Protein AF-A0A3E1EQH4-F1 (afdb_monomer_lite)

Structure (mmCIF, N/CA/C/O backbone):
data_AF-A0A3E1EQH4-F1
#
_entry.id   AF-A0A3E1EQH4-F1
#
loop_
_atom_site.group_PDB
_atom_site.id
_atom_site.type_symbol
_atom_site.label_atom_id
_atom_site.label_alt_id
_atom_site.label_comp_id
_atom_site.label_asym_id
_atom_site.label_entity_id
_atom_site.label_seq_id
_atom_site.pdbx_PDB_ins_code
_atom_site.Cartn_x
_atom_site.Cartn_y
_atom_site.Cartn_z
_atom_site.occupancy
_atom_site.B_iso_or_equiv
_atom_site.auth_seq_id
_atom_site.auth_comp_id
_atom_site.auth_asym_id
_atom_site.auth_atom_id
_atom_site.pdbx_PDB_model_num
ATOM 1 N N . MET A 1 1 ? -23.075 4.665 43.081 1.00 45.69 1 MET A N 1
ATOM 2 C CA . MET A 1 1 ? -22.840 4.375 41.644 1.00 45.69 1 MET A CA 1
ATOM 3 C C . MET A 1 1 ? -21.553 5.000 41.088 1.00 45.69 1 MET A C 1
ATOM 5 O O . MET A 1 1 ? -20.894 4.361 40.284 1.00 45.69 1 MET A O 1
ATOM 9 N N . THR A 1 2 ? -21.108 6.169 41.554 1.00 42.31 2 THR A N 1
ATOM 10 C CA . THR A 1 2 ? -19.919 6.905 41.057 1.00 42.31 2 THR A CA 1
ATOM 11 C C . THR A 1 2 ? -18.570 6.178 41.202 1.00 42.31 2 THR A C 1
ATOM 13 O O . THR A 1 2 ? -17.727 6.268 40.315 1.00 42.31 2 THR A O 1
ATOM 16 N N . LYS A 1 3 ? -18.356 5.390 42.269 1.00 36.69 3 LYS A N 1
ATOM 17 C CA . LYS A 1 3 ? -17.102 4.626 42.458 1.00 36.69 3 LYS A CA 1
ATOM 18 C C . LYS A 1 3 ? -16.904 3.517 41.415 1.00 36.69 3 LYS A C 1
ATOM 20 O O . LYS A 1 3 ? -15.772 3.276 41.012 1.00 36.69 3 LYS A O 1
ATOM 25 N N . THR A 1 4 ? -17.978 2.880 40.945 1.00 38.72 4 THR A N 1
ATOM 26 C CA . THR A 1 4 ? -17.911 1.800 39.945 1.00 38.72 4 THR A CA 1
ATOM 27 C C . THR A 1 4 ? -17.541 2.339 38.561 1.00 38.72 4 THR A C 1
ATOM 29 O O . THR A 1 4 ? -16.700 1.750 37.888 1.00 38.72 4 THR A O 1
ATOM 32 N N . PHE A 1 5 ? -18.071 3.507 38.175 1.00 42.50 5 PHE A N 1
ATOM 33 C CA . PHE A 1 5 ? -17.712 4.187 36.923 1.00 42.50 5 PHE A CA 1
ATOM 34 C C . PHE A 1 5 ? -16.256 4.674 36.908 1.00 42.50 5 PHE A C 1
ATOM 36 O O . PHE A 1 5 ? -15.566 4.493 35.910 1.00 42.50 5 PHE A O 1
ATOM 43 N N . ILE A 1 6 ? -15.752 5.218 38.022 1.00 52.34 6 ILE A N 1
ATOM 44 C CA . ILE A 1 6 ? -14.353 5.677 38.126 1.00 52.34 6 ILE A CA 1
ATOM 45 C C . ILE A 1 6 ? -13.372 4.492 38.106 1.00 52.34 6 ILE A C 1
ATOM 47 O O . ILE A 1 6 ? -12.304 4.580 37.503 1.00 52.34 6 ILE A O 1
ATOM 51 N N . LYS A 1 7 ? -13.728 3.362 38.735 1.00 52.84 7 LYS A N 1
ATOM 52 C CA . LYS A 1 7 ? -12.902 2.143 38.718 1.00 52.84 7 LYS A CA 1
ATOM 53 C C . LYS A 1 7 ? -12.878 1.498 37.327 1.00 52.84 7 LYS A C 1
ATOM 55 O O . LYS A 1 7 ? -11.808 1.098 36.879 1.00 52.84 7 LYS A O 1
ATOM 60 N N . LYS A 1 8 ? -14.027 1.475 36.636 1.00 58.97 8 LYS A N 1
ATOM 61 C CA . LYS A 1 8 ? -14.143 1.036 35.238 1.00 58.97 8 LYS A CA 1
ATOM 62 C C . LYS A 1 8 ? -13.306 1.923 34.307 1.00 58.97 8 LYS A C 1
ATOM 64 O O . LYS A 1 8 ? -12.453 1.405 33.604 1.00 58.97 8 LYS A O 1
ATOM 69 N N . GLY A 1 9 ? -13.420 3.248 34.425 1.00 65.06 9 GLY A N 1
ATOM 70 C CA . GLY A 1 9 ? -12.618 4.192 33.636 1.00 65.06 9 GLY A CA 1
ATOM 71 C C . GLY A 1 9 ? -11.101 4.062 33.835 1.00 65.06 9 GLY A C 1
ATOM 72 O O . GLY A 1 9 ? -10.350 4.225 32.879 1.00 65.06 9 GLY A O 1
ATOM 73 N N . LYS A 1 10 ? -10.628 3.721 35.046 1.00 69.06 10 LYS A N 1
ATOM 74 C CA . LYS A 1 10 ? -9.198 3.452 35.298 1.00 69.06 10 LYS A CA 1
ATOM 75 C C . LYS A 1 10 ? -8.715 2.138 34.675 1.00 69.06 10 LYS A C 1
ATOM 77 O O . LYS A 1 10 ? -7.639 2.125 34.087 1.00 69.06 10 LYS A O 1
ATOM 82 N N . GLY A 1 11 ? -9.494 1.061 34.798 1.00 73.19 11 GLY A N 1
ATOM 83 C CA . GLY A 1 11 ? -9.159 -0.235 34.194 1.00 73.19 11 GLY A CA 1
ATOM 84 C C . GLY A 1 11 ? -9.183 -0.189 32.665 1.00 73.19 11 GLY A C 1
ATOM 85 O O . GLY A 1 11 ? -8.262 -0.687 32.021 1.00 73.19 11 GLY A O 1
ATOM 86 N N . ASP A 1 12 ? -10.183 0.488 32.094 1.00 78.06 12 ASP A N 1
ATOM 87 C CA . ASP A 1 12 ? -10.300 0.702 30.649 1.00 78.06 12 ASP A CA 1
ATOM 88 C C . ASP A 1 12 ? -9.098 1.503 30.127 1.00 78.06 12 ASP A C 1
ATOM 90 O O . ASP A 1 12 ? -8.466 1.106 29.150 1.00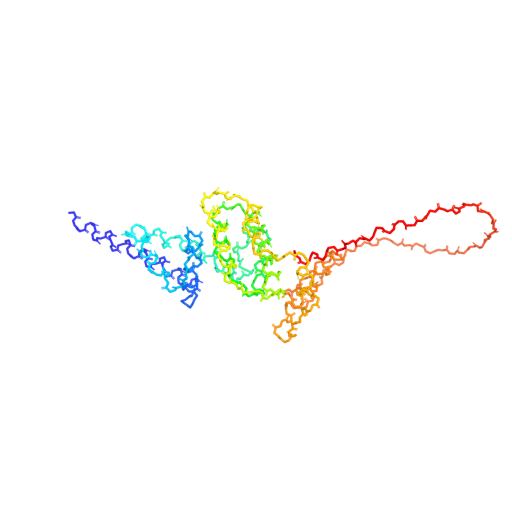 78.06 12 ASP A O 1
ATOM 94 N N . LEU A 1 13 ? -8.699 2.571 30.831 1.00 80.12 13 LEU A N 1
ATOM 95 C CA . LEU A 1 13 ? -7.523 3.368 30.479 1.00 80.12 13 LEU A CA 1
ATOM 96 C C . LEU A 1 13 ? -6.219 2.559 30.528 1.00 80.12 13 LEU A C 1
ATOM 98 O O . LEU A 1 13 ? -5.399 2.663 29.617 1.00 80.12 13 LEU A O 1
ATOM 102 N N . GLU A 1 14 ? -6.011 1.736 31.556 1.00 85.62 14 GLU A N 1
ATOM 103 C CA . GLU A 1 14 ? -4.825 0.876 31.631 1.00 85.62 14 GLU A CA 1
ATOM 104 C C . GLU A 1 14 ? -4.780 -0.115 30.457 1.00 85.62 14 GLU A C 1
ATOM 106 O O . GLU A 1 14 ? -3.721 -0.367 29.875 1.00 85.62 14 GLU A O 1
ATOM 111 N N . HIS A 1 15 ? -5.941 -0.634 30.054 1.00 84.06 15 HIS A N 1
ATOM 112 C CA . HIS A 1 15 ? -6.051 -1.536 28.918 1.00 84.06 15 HIS A CA 1
ATOM 113 C C . HIS A 1 15 ? -5.782 -0.832 27.574 1.00 84.06 15 HIS A C 1
ATOM 115 O O . HIS A 1 15 ? -5.113 -1.424 26.717 1.00 84.06 15 HIS A O 1
ATOM 121 N N . VAL A 1 16 ? -6.240 0.419 27.395 1.00 85.69 16 VAL A N 1
ATOM 122 C CA . VAL A 1 16 ? -5.862 1.278 26.25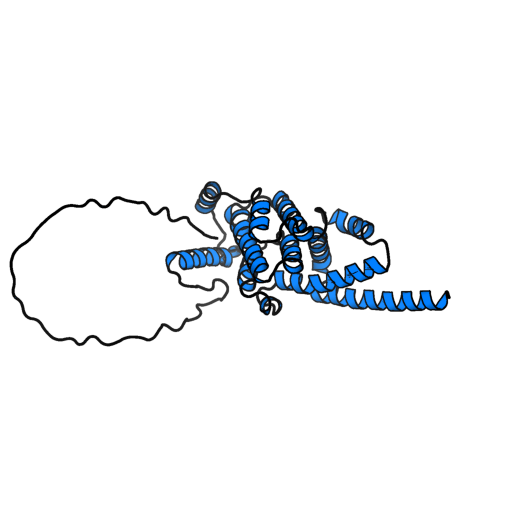2 1.00 85.69 16 VAL A CA 1
ATOM 123 C C . VAL A 1 16 ? -4.345 1.428 26.204 1.00 85.69 16 VAL A C 1
ATOM 125 O O . VAL A 1 16 ? -3.729 1.154 25.175 1.00 85.69 16 VAL A O 1
ATOM 128 N N . LEU A 1 17 ? -3.735 1.842 27.318 1.00 87.12 17 LEU A N 1
ATOM 129 C CA . LEU A 1 17 ? -2.307 2.153 27.386 1.00 87.12 17 LEU A CA 1
ATOM 130 C C . LEU A 1 17 ? -1.441 0.929 27.079 1.00 87.12 17 LEU A C 1
ATOM 132 O O . LEU A 1 17 ? -0.489 1.043 26.311 1.00 87.12 17 LEU A O 1
ATOM 136 N N . LYS A 1 18 ? -1.800 -0.252 27.597 1.00 90.44 18 LYS A N 1
ATOM 137 C CA . LYS A 1 18 ? -1.093 -1.507 27.290 1.00 90.44 18 LYS A CA 1
ATOM 138 C C . LYS A 1 18 ? -1.154 -1.862 25.803 1.00 90.44 18 LYS A C 1
ATOM 140 O O . LYS A 1 18 ? -0.145 -2.266 25.230 1.00 90.44 18 LYS A O 1
ATOM 145 N N . ARG A 1 19 ? -2.317 -1.713 25.155 1.00 90.06 19 ARG A N 1
ATOM 146 C CA . ARG A 1 19 ? -2.450 -1.954 23.705 1.00 90.06 19 ARG A CA 1
ATOM 147 C C . ARG A 1 19 ? -1.670 -0.923 22.894 1.00 90.06 19 ARG A C 1
ATOM 149 O O . ARG A 1 19 ? -0.935 -1.288 21.982 1.00 90.06 19 ARG A O 1
ATOM 156 N N . TRP A 1 20 ? -1.769 0.347 23.274 1.00 91.81 20 TRP A N 1
ATOM 157 C CA . TRP A 1 20 ? -1.012 1.428 22.652 1.00 91.81 20 TRP A CA 1
ATOM 158 C C . TRP A 1 20 ? 0.498 1.181 22.725 1.00 91.81 20 TRP A C 1
ATOM 160 O O . TRP A 1 20 ? 1.183 1.295 21.714 1.00 91.81 20 TRP A O 1
ATOM 170 N N . GLN A 1 21 ? 1.011 0.747 23.880 1.00 91.62 21 GLN A N 1
ATOM 171 C CA . GLN A 1 21 ? 2.416 0.368 24.039 1.00 91.62 21 GLN A CA 1
ATOM 172 C C . GLN A 1 21 ? 2.832 -0.740 23.064 1.00 91.62 21 GLN A C 1
ATOM 174 O O . GLN A 1 21 ? 3.904 -0.642 22.464 1.00 91.62 21 GLN A O 1
ATOM 179 N N . ARG A 1 22 ? 1.983 -1.752 22.840 1.00 92.19 22 ARG A N 1
ATOM 180 C CA . ARG A 1 22 ? 2.247 -2.804 21.843 1.00 92.19 22 ARG A CA 1
ATOM 181 C C . ARG A 1 22 ? 2.276 -2.256 20.419 1.00 92.19 22 ARG A C 1
ATOM 183 O O . ARG A 1 22 ? 3.217 -2.565 19.693 1.00 92.19 22 ARG A O 1
ATOM 190 N N . VAL A 1 23 ? 1.330 -1.388 20.049 1.00 92.56 23 VAL A N 1
ATOM 191 C CA . VAL A 1 23 ? 1.337 -0.690 18.747 1.00 92.56 23 VAL A CA 1
ATOM 192 C C . VAL A 1 23 ? 2.649 0.074 18.564 1.00 92.56 23 VAL A C 1
ATOM 194 O O . VAL A 1 23 ? 3.351 -0.109 17.569 1.00 92.56 23 VAL A O 1
ATOM 197 N N . THR A 1 24 ? 3.028 0.900 19.544 1.00 92.69 24 THR A N 1
ATOM 198 C CA . THR A 1 24 ? 4.257 1.699 19.462 1.00 92.69 24 THR A CA 1
ATOM 199 C C . THR A 1 24 ? 5.523 0.850 19.472 1.00 92.69 24 THR A C 1
ATOM 201 O O . THR A 1 24 ? 6.499 1.231 18.829 1.00 92.69 24 THR A O 1
ATOM 204 N N . GLY A 1 25 ? 5.509 -0.296 20.159 1.00 91.88 25 GLY A N 1
ATOM 205 C CA . GLY A 1 25 ? 6.618 -1.247 20.191 1.00 91.88 25 GLY A CA 1
ATOM 206 C C . GLY A 1 25 ? 6.838 -1.934 18.843 1.00 91.88 25 GLY A C 1
ATOM 207 O O . GLY A 1 25 ? 7.977 -2.049 18.405 1.00 91.88 25 GLY A O 1
ATOM 208 N N . GLN A 1 26 ? 5.761 -2.319 18.150 1.00 89.94 26 GLN A N 1
ATOM 209 C CA . GLN A 1 26 ? 5.839 -2.956 16.829 1.00 89.94 26 GLN A CA 1
ATOM 210 C C . GLN A 1 26 ? 6.233 -1.973 15.718 1.00 89.94 26 GLN A C 1
ATOM 212 O O . GLN A 1 26 ? 7.077 -2.275 14.875 1.00 89.94 26 GLN A O 1
ATOM 217 N N . ILE A 1 27 ? 5.624 -0.784 15.701 1.00 93.62 27 ILE A N 1
ATOM 218 C CA . ILE A 1 27 ? 5.837 0.203 14.631 1.00 93.62 27 ILE A CA 1
ATOM 219 C C . ILE A 1 27 ? 7.135 0.993 14.843 1.00 93.62 27 ILE A C 1
ATOM 221 O O . ILE A 1 27 ? 7.866 1.290 13.888 1.00 93.62 27 ILE A O 1
ATOM 225 N N . GLY A 1 28 ? 7.446 1.309 16.099 1.00 91.12 28 GLY A N 1
ATOM 226 C CA . GLY A 1 28 ? 8.488 2.249 16.488 1.00 91.12 28 GLY A CA 1
ATOM 227 C C . GLY A 1 28 ? 8.012 3.702 16.406 1.00 91.12 28 GLY A C 1
ATOM 228 O O . GLY A 1 28 ? 7.352 4.121 15.454 1.00 91.12 28 GLY A O 1
ATOM 229 N N . VAL A 1 29 ? 8.404 4.511 17.394 1.00 87.38 29 VAL A N 1
ATOM 230 C CA . VAL A 1 29 ? 7.929 5.898 17.578 1.00 87.38 29 VAL A CA 1
ATOM 231 C C . VAL A 1 29 ? 8.129 6.770 16.329 1.00 87.38 29 VAL A C 1
ATOM 233 O O . VAL A 1 29 ? 7.265 7.574 15.993 1.00 87.38 29 VAL A O 1
ATOM 236 N N . ARG A 1 30 ? 9.232 6.575 15.592 1.00 89.62 30 ARG A N 1
ATOM 237 C CA . ARG A 1 30 ? 9.554 7.363 14.387 1.00 89.62 30 ARG A CA 1
ATOM 238 C C . ARG A 1 30 ? 8.595 7.128 13.216 1.00 89.62 30 ARG A C 1
ATOM 240 O O . ARG A 1 30 ? 8.377 8.043 12.434 1.00 89.62 30 ARG A O 1
ATOM 247 N N . ARG A 1 31 ? 8.037 5.920 13.087 1.00 91.25 31 ARG A N 1
ATOM 248 C CA . ARG A 1 31 ? 7.137 5.537 11.980 1.00 91.25 31 ARG A CA 1
ATOM 249 C C . ARG A 1 31 ? 5.660 5.705 12.333 1.00 91.25 31 ARG A C 1
ATOM 251 O O . ARG A 1 31 ? 4.799 5.549 11.473 1.00 91.25 31 ARG A O 1
ATOM 258 N N . LEU A 1 32 ? 5.365 6.039 13.589 1.00 92.56 32 LEU A N 1
ATOM 259 C CA . LEU A 1 32 ? 4.006 6.110 14.109 1.00 92.56 32 LEU A CA 1
ATOM 260 C C . LEU A 1 32 ? 3.114 7.126 13.370 1.00 92.56 32 LEU A C 1
ATOM 262 O O . LEU A 1 32 ? 2.002 6.741 13.014 1.00 92.56 32 LEU A O 1
ATOM 266 N N . PRO A 1 33 ? 3.548 8.371 13.072 1.00 93.88 33 PRO A N 1
ATOM 267 C CA . PRO A 1 33 ? 2.693 9.320 12.353 1.00 93.88 33 PRO A CA 1
ATOM 268 C C . PRO A 1 33 ? 2.312 8.837 10.948 1.00 93.88 33 PRO A C 1
ATOM 270 O O . PRO A 1 33 ? 1.162 8.978 10.536 1.00 93.88 33 PRO A O 1
ATOM 273 N N . GLU A 1 34 ? 3.260 8.226 10.234 1.00 95.25 34 GLU A N 1
ATOM 274 C CA . GLU A 1 34 ? 3.034 7.687 8.892 1.00 95.25 34 GLU A CA 1
ATOM 275 C C . GLU A 1 34 ? 2.091 6.475 8.931 1.00 95.25 34 GLU A C 1
ATOM 277 O O . GLU A 1 34 ? 1.123 6.423 8.172 1.00 95.25 34 GLU A O 1
ATOM 282 N N . PHE A 1 35 ? 2.308 5.546 9.868 1.00 97.12 35 PHE A N 1
ATOM 283 C CA . PHE A 1 35 ? 1.411 4.411 10.091 1.00 97.12 35 PHE A CA 1
ATOM 284 C C . PHE A 1 35 ? -0.023 4.867 10.376 1.00 97.12 35 PHE A C 1
ATOM 286 O O . PHE A 1 35 ? -0.953 4.405 9.716 1.00 97.12 35 PHE A O 1
ATOM 293 N N . LEU A 1 36 ? -0.205 5.807 11.311 1.00 96.94 36 LEU A N 1
ATOM 294 C CA . LEU A 1 36 ? -1.525 6.346 11.639 1.00 96.94 36 LEU A CA 1
ATOM 295 C C . LEU A 1 36 ? -2.184 6.988 10.416 1.00 96.94 36 LEU A C 1
ATOM 297 O O . LEU A 1 36 ? -3.377 6.792 10.203 1.00 96.94 36 LEU A O 1
ATOM 301 N N . ARG A 1 37 ? -1.417 7.713 9.589 1.00 97.50 37 ARG A N 1
ATOM 302 C CA . ARG A 1 37 ? -1.932 8.313 8.352 1.00 97.50 37 ARG A CA 1
ATOM 303 C C . ARG A 1 37 ? -2.405 7.250 7.371 1.00 97.50 37 ARG A C 1
ATOM 305 O O . ARG A 1 37 ? -3.506 7.373 6.847 1.00 97.50 37 ARG A O 1
ATOM 312 N N . HIS A 1 38 ? -1.601 6.219 7.118 1.00 97.88 38 HIS A N 1
ATOM 313 C CA . HIS A 1 38 ? -1.976 5.168 6.174 1.00 97.88 38 HIS A CA 1
ATOM 314 C C . HIS A 1 38 ? -3.145 4.327 6.671 1.00 97.88 38 HIS A C 1
ATOM 316 O O . HIS A 1 38 ? -4.032 4.012 5.884 1.00 97.88 38 HIS A O 1
ATOM 322 N N . TYR A 1 39 ? -3.177 4.013 7.966 1.00 97.94 39 TYR A N 1
ATOM 323 C CA . TYR A 1 39 ? -4.320 3.358 8.583 1.00 97.94 39 TYR A CA 1
ATOM 324 C C . TYR A 1 39 ? -5.586 4.205 8.425 1.00 97.94 39 TYR A C 1
ATOM 326 O O . TYR A 1 39 ? -6.590 3.715 7.915 1.00 97.94 39 TYR A O 1
ATOM 334 N N . PHE A 1 40 ? -5.528 5.494 8.768 1.00 97.94 40 PHE A N 1
ATOM 335 C CA . PHE A 1 40 ? -6.677 6.390 8.650 1.00 97.94 40 PHE A CA 1
ATOM 336 C C . PHE A 1 40 ? -7.144 6.534 7.193 1.00 97.94 40 PHE A C 1
ATOM 338 O O . PHE A 1 40 ? -8.324 6.368 6.903 1.00 97.94 40 PHE A O 1
ATOM 345 N N . ASN A 1 41 ? -6.216 6.718 6.251 1.00 98.06 41 ASN A N 1
ATOM 346 C CA . ASN A 1 41 ? -6.507 6.763 4.812 1.00 98.06 41 ASN A CA 1
ATOM 347 C C . ASN A 1 41 ? -6.912 5.403 4.220 1.00 98.06 41 ASN A C 1
ATOM 349 O O . ASN A 1 41 ? -7.246 5.331 3.044 1.00 98.06 41 ASN A O 1
ATOM 353 N N . SER A 1 42 ? -6.871 4.309 4.979 1.00 98.00 42 SER A N 1
ATOM 354 C CA . SER A 1 42 ? -7.457 3.040 4.535 1.00 98.00 42 SER A CA 1
ATOM 355 C C . SER A 1 42 ? -8.945 2.927 4.880 1.00 98.00 42 SER A C 1
ATOM 357 O O . SER A 1 42 ? -9.587 1.970 4.462 1.00 98.00 42 SER A O 1
ATOM 359 N N . LEU A 1 43 ? -9.470 3.861 5.680 1.00 97.00 43 LEU A N 1
ATOM 360 C CA . LEU A 1 43 ? -10.831 3.852 6.224 1.00 97.00 43 LEU A CA 1
ATOM 361 C C . LEU A 1 43 ? -11.616 5.127 5.892 1.00 97.00 43 LEU A C 1
ATOM 363 O O . LEU A 1 43 ? -12.841 5.096 5.861 1.00 97.00 43 LEU A O 1
ATOM 367 N N . HIS A 1 44 ? -10.922 6.242 5.656 1.00 97.38 44 HIS A N 1
ATOM 368 C CA . HIS A 1 44 ? -11.517 7.566 5.497 1.00 97.38 44 HIS A CA 1
ATOM 369 C C . HIS A 1 44 ? -10.988 8.296 4.249 1.00 97.38 44 HIS A C 1
ATOM 371 O O . HIS A 1 44 ? -9.918 7.944 3.736 1.00 97.38 44 HIS A O 1
ATOM 377 N N . PRO A 1 45 ? -11.701 9.339 3.772 1.00 96.44 45 PRO A N 1
ATOM 378 C CA . PRO A 1 45 ? -11.212 10.221 2.717 1.00 96.44 45 PRO A CA 1
ATOM 379 C C . PRO A 1 45 ? -9.817 10.765 3.005 1.00 96.44 45 PRO A C 1
ATOM 381 O O . PRO A 1 45 ? -9.493 11.101 4.149 1.00 96.44 45 PRO A O 1
ATOM 384 N N . PHE A 1 46 ? -9.023 10.872 1.941 1.00 95.81 46 PHE A N 1
ATOM 385 C CA . PHE A 1 46 ? -7.621 11.256 1.980 1.00 95.81 46 PHE A CA 1
ATOM 386 C C . PHE A 1 46 ? -7.340 12.445 2.910 1.00 95.81 46 PHE A C 1
ATOM 388 O O . PHE A 1 46 ? -7.823 13.564 2.711 1.00 95.81 46 PHE A O 1
ATOM 395 N N . VAL A 1 47 ? -6.482 12.210 3.904 1.00 95.06 47 VAL A N 1
ATOM 396 C CA . VAL A 1 47 ? -5.937 13.240 4.783 1.00 95.06 47 VAL A CA 1
ATOM 397 C C . VAL A 1 47 ? -4.416 13.318 4.657 1.00 95.06 47 VAL A C 1
ATOM 399 O O . VAL A 1 47 ? -3.703 12.310 4.597 1.00 95.06 47 VAL A O 1
ATOM 402 N N . ARG A 1 48 ? -3.906 14.553 4.658 1.00 92.88 48 ARG A N 1
ATOM 403 C CA . ARG A 1 48 ? -2.476 14.834 4.817 1.00 92.88 48 ARG A CA 1
ATOM 404 C C . ARG A 1 48 ? -2.072 14.815 6.292 1.00 92.88 48 ARG A C 1
ATOM 406 O O . ARG A 1 48 ? -2.907 14.980 7.184 1.00 92.88 48 ARG A O 1
ATOM 413 N N . GLN A 1 49 ? -0.781 14.632 6.553 1.00 91.06 49 GLN A N 1
ATOM 414 C CA . GLN A 1 49 ? -0.258 14.461 7.910 1.00 91.06 49 GLN A CA 1
ATOM 415 C C . GLN A 1 49 ? -0.588 15.645 8.833 1.00 91.06 49 GLN A C 1
ATOM 417 O O . GLN A 1 49 ? -0.906 15.439 10.002 1.00 91.06 49 GLN A O 1
ATOM 422 N N . GLU A 1 50 ? -0.601 16.872 8.309 1.00 94.06 50 GLU A N 1
ATOM 423 C CA . GLU A 1 50 ? -0.849 18.096 9.080 1.00 94.06 50 GLU A CA 1
ATOM 424 C C . GLU A 1 50 ? -2.274 18.146 9.649 1.00 94.06 50 GLU A C 1
ATOM 426 O O . GLU A 1 50 ? -2.518 18.767 10.683 1.00 94.06 50 GLU A O 1
ATOM 431 N N . ARG A 1 51 ? -3.232 17.482 8.987 1.00 95.06 51 ARG A N 1
ATOM 432 C CA . ARG A 1 51 ? -4.644 17.433 9.403 1.00 95.06 51 ARG A CA 1
ATOM 433 C C . ARG A 1 51 ? -5.022 16.126 10.102 1.00 95.06 51 ARG A C 1
ATOM 435 O O . ARG A 1 51 ? -6.120 16.043 10.649 1.00 95.06 51 ARG A O 1
ATOM 442 N N . LEU A 1 52 ? -4.127 15.137 10.130 1.00 95.25 52 LEU A N 1
ATOM 443 C CA . LEU A 1 52 ? -4.404 13.780 10.607 1.00 95.25 52 LEU A CA 1
ATOM 444 C C . LEU A 1 52 ? -4.970 13.755 12.030 1.00 95.25 52 LEU A C 1
ATOM 446 O O . LEU A 1 52 ? -6.062 13.245 12.250 1.00 95.25 52 LEU A O 1
ATOM 450 N N . PHE A 1 53 ? -4.256 14.335 12.998 1.00 93.00 53 PHE A N 1
ATOM 451 C CA . PHE A 1 53 ? -4.679 14.279 14.401 1.00 93.00 53 PHE A CA 1
ATOM 452 C C . PHE A 1 53 ? -5.989 15.018 14.653 1.00 93.00 53 PHE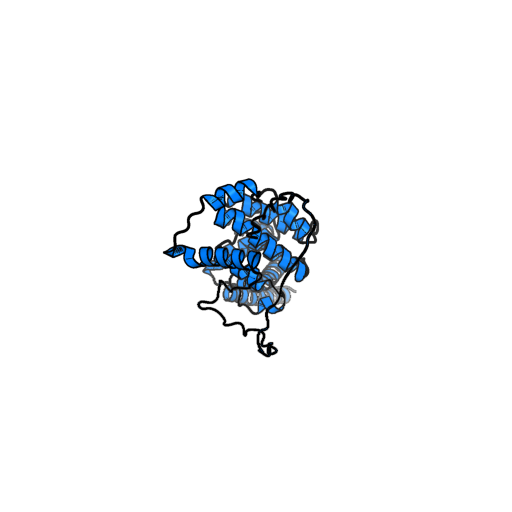 A C 1
ATOM 454 O O . PHE A 1 53 ? -6.760 14.602 15.513 1.00 93.00 53 PHE A O 1
ATOM 461 N N . ARG A 1 54 ? -6.258 16.093 13.903 1.00 94.81 54 ARG A N 1
ATOM 462 C CA . ARG A 1 54 ? -7.549 16.779 13.967 1.00 94.81 54 ARG A CA 1
ATOM 463 C C . ARG A 1 54 ? -8.667 15.845 13.501 1.00 94.81 54 ARG A C 1
ATOM 465 O O . ARG A 1 54 ? -9.628 15.673 14.236 1.00 94.81 54 ARG A O 1
ATOM 472 N N . ARG A 1 55 ? -8.506 15.202 12.340 1.00 95.31 55 ARG A N 1
ATOM 473 C CA . ARG A 1 55 ? -9.502 14.267 11.791 1.00 95.31 55 ARG A CA 1
ATOM 474 C C . ARG A 1 55 ? -9.719 13.056 12.699 1.00 95.31 55 ARG A C 1
ATOM 476 O O . ARG A 1 55 ? -10.857 12.723 12.980 1.00 95.31 55 ARG A O 1
ATOM 483 N N . ILE A 1 56 ? -8.656 12.464 13.249 1.00 93.56 56 ILE A N 1
ATOM 484 C CA . ILE A 1 56 ? -8.786 11.354 14.211 1.00 93.56 56 ILE A CA 1
ATOM 485 C C . ILE A 1 56 ? -9.615 11.772 15.434 1.00 93.56 56 ILE A C 1
ATOM 487 O O . ILE A 1 56 ? -10.465 11.010 15.879 1.00 93.56 56 ILE A O 1
ATOM 491 N N . ARG A 1 57 ? -9.401 12.976 15.984 1.00 92.38 57 ARG A N 1
ATOM 492 C CA . ARG A 1 57 ? -10.196 13.464 17.127 1.00 92.38 57 ARG A CA 1
ATOM 493 C C . ARG A 1 57 ? -11.666 13.697 16.779 1.00 92.38 57 ARG A C 1
ATOM 495 O O . ARG A 1 57 ? -12.505 13.547 17.655 1.00 92.38 57 ARG A O 1
ATOM 502 N N . GLU A 1 58 ? -11.961 14.087 15.541 1.00 93.75 58 GLU A N 1
ATOM 503 C CA . GLU A 1 58 ? -13.340 14.249 15.062 1.00 93.75 58 GLU A CA 1
ATOM 504 C C . GLU A 1 58 ? -14.069 12.889 15.003 1.00 93.75 58 GLU A C 1
ATOM 506 O O . GLU A 1 58 ? -15.246 12.825 15.346 1.00 93.75 58 GLU A O 1
ATOM 511 N N . GLU A 1 59 ? -13.363 11.801 14.669 1.00 90.75 59 GLU A N 1
ATOM 512 C CA . GLU A 1 59 ? -13.918 10.433 14.634 1.00 90.75 59 GLU A CA 1
ATOM 513 C C . GLU A 1 59 ? -13.969 9.754 16.023 1.00 90.75 59 GLU A C 1
ATOM 515 O O . GLU A 1 59 ? -14.841 8.930 16.298 1.00 90.75 59 GLU A O 1
ATOM 520 N N . VAL A 1 60 ? -13.041 10.088 16.928 1.00 91.75 60 VAL A N 1
ATOM 521 C CA . VAL A 1 60 ? -12.918 9.467 18.260 1.00 91.75 60 VAL A CA 1
ATOM 522 C C . VAL A 1 60 ? -13.514 10.376 19.335 1.00 91.75 60 VAL A C 1
ATOM 524 O O . VAL A 1 60 ? -12.809 11.133 20.002 1.00 91.75 60 VAL A O 1
ATOM 527 N N . SER A 1 61 ? -14.829 10.280 19.524 1.00 89.50 61 SER A N 1
ATOM 528 C CA . SER A 1 61 ? -15.602 11.148 20.428 1.00 89.50 61 SER A CA 1
ATOM 529 C C . SER A 1 61 ? -15.965 10.514 21.778 1.00 89.50 61 SER A C 1
ATOM 531 O O . SER A 1 61 ? -16.490 11.190 22.662 1.00 89.50 61 SER A O 1
ATOM 533 N N . SER A 1 62 ? -15.678 9.223 21.976 1.00 89.25 62 SER A N 1
ATOM 534 C CA . SER A 1 62 ? -16.020 8.487 23.200 1.00 89.25 62 SER A CA 1
ATOM 535 C C . SER A 1 62 ? -14.904 7.538 23.670 1.00 89.25 62 SER A C 1
ATOM 537 O O . SER A 1 62 ? -14.095 7.076 22.855 1.00 89.25 62 SER A O 1
ATOM 539 N N . PRO A 1 63 ? -14.876 7.159 24.965 1.00 86.81 63 PRO A N 1
ATOM 540 C CA . PRO A 1 63 ? -13.948 6.142 25.467 1.00 86.81 63 PRO A CA 1
ATOM 541 C C . PRO A 1 63 ? -14.040 4.809 24.712 1.00 86.81 63 PRO A C 1
ATOM 543 O O . PRO A 1 63 ? -13.020 4.173 24.460 1.00 86.81 63 PRO A O 1
ATOM 546 N N . GLN A 1 64 ? -15.250 4.417 24.297 1.00 88.12 64 GLN A N 1
ATOM 547 C CA . GLN A 1 64 ? -15.468 3.195 23.525 1.00 88.12 64 GLN A CA 1
ATOM 548 C C . GLN A 1 64 ? -14.826 3.295 22.134 1.00 88.12 64 GLN A C 1
ATOM 550 O O . GLN A 1 64 ? -14.034 2.430 21.775 1.00 88.12 64 GLN A O 1
ATOM 555 N N . SER A 1 65 ? -15.046 4.397 21.406 1.00 90.19 65 SER A N 1
ATOM 556 C CA . SER A 1 65 ? -14.389 4.616 20.105 1.00 90.19 65 SER A CA 1
ATOM 557 C C . SER A 1 65 ? -12.859 4.660 20.207 1.00 90.19 65 SER A C 1
ATOM 559 O O . SER A 1 65 ? -12.170 4.207 19.299 1.00 90.19 65 SER A O 1
ATOM 561 N N . ALA A 1 66 ? -12.307 5.145 21.326 1.00 89.69 66 ALA A N 1
ATOM 562 C CA . ALA A 1 66 ? -10.862 5.132 21.556 1.00 89.69 66 ALA A CA 1
ATOM 563 C C . ALA A 1 66 ? -10.330 3.705 21.774 1.00 89.69 66 ALA A C 1
ATOM 565 O O . ALA A 1 66 ? -9.285 3.343 21.232 1.00 89.69 66 ALA A O 1
ATOM 566 N N . MET A 1 67 ? -11.062 2.885 22.536 1.00 89.81 67 MET A N 1
ATOM 567 C CA . MET A 1 67 ? -10.753 1.465 22.723 1.00 89.81 67 MET A CA 1
ATOM 568 C C . MET A 1 67 ? -10.805 0.688 21.406 1.00 89.81 67 MET A C 1
ATOM 570 O O . MET A 1 67 ? -9.890 -0.089 21.121 1.00 89.81 67 MET A O 1
ATOM 574 N N . ASP A 1 68 ? -11.850 0.907 20.606 1.00 91.88 68 ASP A N 1
ATOM 575 C CA . ASP A 1 68 ? -12.015 0.265 19.303 1.00 91.88 68 ASP A CA 1
ATOM 576 C C . ASP A 1 68 ? -10.889 0.668 18.346 1.00 91.88 68 ASP A C 1
ATOM 578 O O . ASP A 1 68 ? -10.218 -0.210 17.800 1.00 91.88 68 ASP A O 1
ATOM 582 N N . LEU A 1 69 ? -10.574 1.967 18.256 1.00 93.38 69 LEU A N 1
ATOM 583 C CA . LEU A 1 69 ? -9.460 2.454 17.443 1.00 93.38 69 LEU A CA 1
ATOM 584 C C . LEU A 1 69 ? -8.138 1.783 17.825 1.00 93.38 69 LEU A C 1
ATOM 586 O O . LEU A 1 69 ? -7.416 1.305 16.956 1.00 93.38 69 LEU A O 1
ATOM 590 N N . VAL A 1 70 ? -7.793 1.735 19.114 1.00 93.00 70 VAL A N 1
ATOM 591 C CA . VAL A 1 70 ? -6.506 1.167 19.545 1.00 93.00 70 VAL A CA 1
ATOM 592 C C . VAL A 1 70 ? -6.439 -0.342 19.296 1.00 93.00 70 VAL A C 1
ATOM 594 O O . VAL A 1 70 ? -5.381 -0.846 18.917 1.00 93.00 70 VAL A O 1
ATOM 597 N N . ARG A 1 71 ? -7.553 -1.069 19.450 1.00 92.38 71 ARG A N 1
ATOM 598 C CA . ARG A 1 71 ? -7.633 -2.489 19.075 1.00 92.38 71 ARG A CA 1
ATOM 599 C C . ARG A 1 71 ? -7.400 -2.680 17.576 1.00 92.38 71 ARG A C 1
ATOM 601 O O . ARG A 1 71 ? -6.683 -3.599 17.186 1.00 92.38 71 ARG A O 1
ATOM 608 N N . ASP A 1 72 ? -7.998 -1.837 16.748 1.00 94.31 72 ASP A N 1
ATOM 609 C CA . ASP A 1 72 ? -7.909 -1.981 15.298 1.00 94.31 72 ASP A CA 1
ATOM 610 C C . ASP A 1 72 ? -6.528 -1.542 14.772 1.00 94.31 72 ASP A C 1
ATOM 612 O O . ASP A 1 72 ? -5.961 -2.207 13.903 1.00 94.31 72 ASP A O 1
ATOM 616 N N . LEU A 1 73 ? -5.909 -0.530 15.393 1.00 95.81 73 LEU A N 1
ATOM 617 C CA . LEU A 1 73 ? -4.504 -0.169 15.175 1.00 95.81 73 LEU A CA 1
ATOM 618 C C . LEU A 1 73 ? -3.546 -1.306 15.543 1.00 95.81 73 LEU A C 1
ATOM 620 O O . LEU A 1 73 ? -2.587 -1.543 14.819 1.00 95.81 73 LEU A O 1
ATOM 624 N N . GLU A 1 74 ? -3.787 -2.021 16.642 1.00 93.56 74 GLU A N 1
ATOM 625 C CA . GLU A 1 74 ? -2.966 -3.173 17.039 1.00 93.56 74 GLU A CA 1
ATOM 626 C C . GLU A 1 74 ? -3.000 -4.289 15.991 1.00 93.56 74 GLU A C 1
ATOM 628 O O . GLU A 1 74 ? -1.952 -4.834 15.649 1.00 93.56 74 GLU A O 1
ATOM 633 N N . ARG A 1 75 ? -4.174 -4.578 15.416 1.00 91.81 75 ARG A N 1
ATOM 634 C CA . ARG A 1 75 ? -4.302 -5.541 14.308 1.00 91.81 75 ARG A CA 1
ATOM 635 C C . ARG A 1 75 ? -3.590 -5.048 13.049 1.00 91.81 75 ARG A C 1
ATOM 637 O O . ARG A 1 75 ? -2.847 -5.799 12.423 1.00 91.81 75 ARG A O 1
ATOM 644 N N . ALA A 1 76 ? -3.790 -3.781 12.691 1.00 95.75 76 ALA A N 1
ATOM 645 C CA . ALA A 1 76 ? -3.171 -3.189 11.511 1.00 95.75 76 ALA A CA 1
ATOM 646 C C . ALA A 1 76 ? -1.644 -3.074 11.634 1.00 95.75 76 ALA A C 1
ATOM 648 O O . ALA A 1 76 ? -0.953 -3.123 10.619 1.00 95.75 76 ALA A O 1
ATOM 649 N N . ALA A 1 77 ? -1.107 -2.941 12.850 1.00 95.38 77 ALA A N 1
ATOM 650 C CA . ALA A 1 77 ? 0.324 -2.780 13.079 1.00 95.38 77 ALA A CA 1
ATOM 651 C C . ALA A 1 77 ? 1.137 -4.007 12.646 1.00 95.38 77 ALA A C 1
ATOM 653 O O . ALA A 1 77 ? 2.196 -3.839 12.039 1.00 95.38 77 ALA A O 1
ATOM 654 N N . ALA A 1 78 ? 0.621 -5.218 12.887 1.00 92.00 78 ALA A N 1
ATOM 655 C CA . ALA A 1 78 ? 1.274 -6.460 12.472 1.00 92.00 78 ALA A CA 1
ATOM 656 C C . ALA A 1 78 ? 1.443 -6.516 10.944 1.00 92.00 78 ALA A C 1
ATOM 658 O O . ALA A 1 78 ? 2.556 -6.672 10.446 1.00 92.00 78 ALA A O 1
ATOM 659 N N . CYS A 1 79 ? 0.353 -6.273 10.213 1.00 94.06 79 CYS A N 1
ATOM 660 C CA . CYS A 1 79 ? 0.349 -6.197 8.753 1.00 94.06 79 CYS A CA 1
ATOM 661 C C . CYS A 1 79 ? 1.229 -5.048 8.225 1.00 94.06 79 CYS A C 1
ATOM 663 O O . CYS A 1 79 ? 2.032 -5.228 7.312 1.00 94.06 79 CYS A O 1
ATOM 665 N N . TYR A 1 80 ? 1.122 -3.851 8.810 1.00 96.75 80 TYR A N 1
ATOM 666 C CA . TYR A 1 80 ? 1.889 -2.688 8.364 1.00 96.75 80 TYR A CA 1
ATOM 667 C C . TYR A 1 80 ? 3.401 -2.869 8.554 1.00 96.75 80 TYR A C 1
ATOM 669 O O . TYR A 1 80 ? 4.187 -2.396 7.729 1.00 96.75 80 TYR A O 1
ATOM 677 N N . ARG A 1 81 ? 3.811 -3.548 9.634 1.00 95.38 81 ARG A N 1
ATOM 678 C CA . ARG A 1 81 ? 5.202 -3.955 9.862 1.00 95.38 81 ARG A CA 1
ATOM 679 C C . ARG A 1 81 ? 5.663 -4.900 8.756 1.00 95.38 81 ARG A C 1
ATOM 681 O O . ARG A 1 81 ? 6.683 -4.606 8.137 1.00 95.38 81 ARG A O 1
ATOM 688 N N . ALA A 1 82 ? 4.880 -5.939 8.467 1.00 95.88 82 ALA A N 1
ATOM 689 C CA . ALA A 1 82 ? 5.185 -6.900 7.414 1.00 95.88 82 ALA A CA 1
ATOM 690 C C . ALA A 1 82 ? 5.315 -6.219 6.041 1.00 95.88 82 ALA A C 1
ATOM 692 O O . ALA A 1 82 ? 6.224 -6.525 5.283 1.00 95.88 82 ALA A O 1
ATOM 693 N N . LEU A 1 83 ? 4.502 -5.202 5.724 1.00 97.06 83 LEU A N 1
ATOM 694 C CA . LEU A 1 83 ? 4.640 -4.412 4.482 1.00 97.06 83 LEU A CA 1
ATOM 695 C C . LEU A 1 83 ? 5.995 -3.684 4.331 1.00 97.06 83 LEU A C 1
ATOM 697 O O . LEU A 1 83 ? 6.275 -3.113 3.276 1.00 97.06 83 LEU A O 1
ATOM 701 N N . GLY A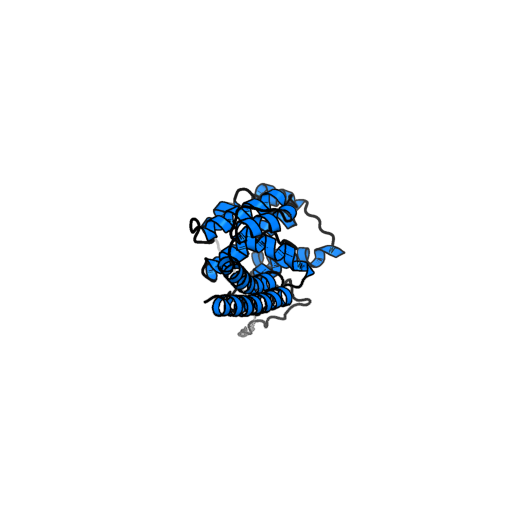 1 84 ? 6.819 -3.635 5.381 1.00 95.00 84 GLY A N 1
ATOM 702 C CA . GLY A 1 84 ? 8.207 -3.171 5.333 1.00 95.00 84 GLY A CA 1
ATOM 703 C C . GLY A 1 84 ? 9.255 -4.287 5.384 1.00 95.00 84 GLY A C 1
ATOM 704 O O . GLY A 1 84 ? 10.441 -3.970 5.323 1.00 95.00 84 GLY A O 1
ATOM 705 N N . ASP A 1 85 ? 8.840 -5.546 5.512 1.00 95.31 85 ASP A N 1
ATOM 706 C CA . ASP A 1 85 ? 9.690 -6.719 5.702 1.00 95.31 85 ASP A CA 1
ATOM 707 C C . ASP A 1 85 ? 9.104 -7.943 4.973 1.00 95.31 85 ASP A C 1
ATOM 709 O O . ASP A 1 85 ? 8.157 -8.586 5.421 1.00 95.31 85 ASP A O 1
ATOM 713 N N . ALA A 1 86 ? 9.671 -8.268 3.813 1.00 95.75 86 ALA A N 1
ATOM 714 C CA . ALA A 1 86 ? 9.223 -9.394 2.996 1.00 95.75 86 ALA A CA 1
ATOM 715 C C . ALA A 1 86 ? 9.531 -10.770 3.613 1.00 95.75 86 ALA A C 1
ATOM 717 O O . ALA A 1 86 ? 9.029 -11.771 3.108 1.00 95.75 86 ALA A O 1
ATOM 718 N N . ASP A 1 87 ? 10.358 -10.823 4.659 1.00 95.50 87 ASP A N 1
ATOM 719 C CA . ASP A 1 87 ? 10.741 -12.059 5.347 1.00 95.50 87 ASP A CA 1
ATOM 720 C C . ASP A 1 87 ? 9.936 -12.270 6.647 1.00 95.50 87 ASP A C 1
ATOM 722 O O . ASP A 1 87 ? 10.192 -13.206 7.400 1.00 95.50 87 ASP A O 1
ATOM 726 N N . ASP A 1 88 ? 8.936 -11.417 6.902 1.00 96.12 88 ASP A N 1
ATOM 727 C CA . ASP A 1 88 ? 8.030 -11.510 8.047 1.00 96.12 88 ASP A CA 1
ATOM 728 C C . ASP A 1 88 ? 7.150 -12.773 7.990 1.00 96.12 88 ASP A C 1
ATOM 730 O O . ASP A 1 88 ? 6.547 -13.085 6.960 1.00 96.12 88 ASP A O 1
ATOM 734 N N . GLU A 1 89 ? 7.000 -13.466 9.121 1.00 96.12 89 GLU A N 1
ATOM 735 C CA . GLU A 1 89 ? 6.141 -14.655 9.248 1.00 96.12 89 GLU A CA 1
ATOM 736 C C . GLU A 1 89 ? 4.668 -14.369 8.927 1.00 96.12 89 GLU A C 1
ATOM 738 O O . GLU A 1 89 ? 3.930 -15.285 8.571 1.00 96.12 89 GLU A O 1
ATOM 743 N N . PHE A 1 90 ? 4.244 -13.099 8.973 1.00 95.50 90 PHE A N 1
ATOM 744 C CA . PHE A 1 90 ? 2.921 -12.664 8.516 1.00 95.50 90 PHE A CA 1
ATOM 745 C C . PHE A 1 90 ? 2.575 -13.180 7.107 1.00 95.50 90 PHE A C 1
ATOM 747 O O . PHE A 1 90 ? 1.408 -13.410 6.796 1.00 95.50 90 PHE A O 1
ATOM 754 N N . TRP A 1 91 ? 3.575 -13.390 6.246 1.00 96.94 91 TRP A N 1
ATOM 755 C CA . TRP A 1 91 ? 3.366 -13.855 4.876 1.00 96.94 91 TRP A CA 1
ATOM 756 C C . TRP A 1 91 ? 3.024 -15.340 4.744 1.00 96.94 91 TRP A C 1
ATOM 758 O O . TRP A 1 91 ? 2.615 -15.756 3.660 1.00 96.94 91 TRP A O 1
ATOM 768 N N . LEU A 1 92 ? 3.119 -16.129 5.819 1.00 95.88 92 LEU A N 1
ATOM 769 C CA . LEU A 1 92 ? 2.697 -17.534 5.817 1.00 95.88 92 LEU A CA 1
ATOM 770 C C . LEU A 1 92 ? 1.194 -17.686 5.526 1.00 95.88 92 LEU A C 1
ATOM 772 O O . LEU A 1 92 ? 0.798 -18.636 4.854 1.00 95.88 92 LEU A O 1
ATOM 776 N N . ASP A 1 93 ? 0.381 -16.709 5.938 1.00 95.81 93 ASP A N 1
ATOM 777 C CA . ASP A 1 93 ? -1.066 -16.676 5.679 1.00 95.81 93 ASP A CA 1
ATOM 778 C C . ASP A 1 93 ? -1.416 -16.137 4.272 1.00 95.81 93 ASP A C 1
ATOM 780 O O . ASP A 1 93 ? -2.568 -16.205 3.827 1.00 95.81 93 ASP A O 1
ATOM 784 N N . PHE A 1 94 ? -0.421 -15.610 3.545 1.00 97.00 94 PHE A N 1
ATOM 785 C CA . PHE A 1 94 ? -0.574 -15.001 2.220 1.00 97.00 94 PHE A CA 1
ATOM 786 C C . PHE A 1 94 ? 0.471 -15.518 1.219 1.00 97.00 94 PHE A C 1
ATOM 788 O O . PHE A 1 94 ? 1.371 -14.767 0.818 1.00 97.00 94 PHE A O 1
ATOM 795 N N . PRO A 1 95 ? 0.366 -16.788 0.777 1.00 95.69 95 PRO A N 1
ATOM 796 C CA . PRO A 1 95 ? 1.316 -17.381 -0.159 1.00 95.69 95 PRO A CA 1
ATOM 797 C C . PRO A 1 95 ? 1.492 -16.533 -1.428 1.00 95.69 95 PRO A C 1
ATOM 799 O O . PRO A 1 95 ? 0.543 -16.265 -2.157 1.00 95.69 95 PRO A O 1
ATOM 802 N N . GLY A 1 96 ? 2.727 -16.098 -1.693 1.00 95.00 96 GLY A N 1
ATOM 803 C CA . GLY A 1 96 ? 3.076 -15.244 -2.836 1.00 95.00 96 GLY A CA 1
ATOM 804 C C . GLY A 1 96 ? 3.094 -13.735 -2.551 1.00 95.00 96 GLY A C 1
ATOM 805 O O . GLY A 1 96 ? 3.669 -12.985 -3.341 1.00 95.00 96 GLY A O 1
ATOM 806 N N . ALA A 1 97 ? 2.560 -13.267 -1.416 1.00 97.19 97 ALA A N 1
ATOM 807 C CA . ALA A 1 97 ? 2.607 -11.848 -1.040 1.00 97.19 97 ALA A CA 1
ATOM 808 C C . ALA A 1 97 ? 4.033 -11.357 -0.744 1.00 97.19 97 ALA A C 1
ATOM 810 O O . ALA A 1 97 ? 4.383 -10.236 -1.118 1.00 97.19 97 ALA A O 1
ATOM 811 N N . ALA A 1 98 ? 4.863 -12.203 -0.124 1.00 96.81 98 ALA A N 1
ATOM 812 C CA . ALA A 1 98 ? 6.241 -11.875 0.245 1.00 96.81 98 ALA A CA 1
ATOM 813 C C . ALA A 1 98 ? 7.065 -11.361 -0.950 1.00 96.81 98 ALA A C 1
ATOM 815 O O . ALA A 1 98 ? 7.770 -10.362 -0.830 1.00 96.81 98 ALA A O 1
ATOM 816 N N . GLU A 1 99 ? 6.950 -11.992 -2.124 1.00 95.06 99 GLU A N 1
ATOM 817 C CA . GLU A 1 99 ? 7.655 -11.559 -3.340 1.00 95.06 99 GLU A CA 1
ATOM 818 C C . GLU A 1 99 ? 7.204 -10.159 -3.785 1.00 95.06 99 GLU A C 1
ATOM 820 O O . GLU A 1 99 ? 8.040 -9.302 -4.083 1.00 95.06 99 GLU A O 1
ATOM 825 N N . GLN A 1 100 ? 5.893 -9.898 -3.749 1.00 97.38 100 GLN A N 1
ATOM 826 C CA . GLN A 1 100 ? 5.332 -8.605 -4.148 1.00 97.38 100 GLN A CA 1
ATOM 827 C C . GLN A 1 100 ? 5.786 -7.493 -3.197 1.00 97.38 100 GLN A C 1
ATOM 829 O O . GLN A 1 100 ? 6.220 -6.423 -3.623 1.00 97.38 100 GLN A O 1
ATOM 834 N N . VAL A 1 101 ? 5.767 -7.766 -1.892 1.00 97.69 101 VAL A N 1
ATOM 835 C CA . VAL A 1 101 ? 6.239 -6.835 -0.859 1.00 97.69 101 VAL A CA 1
ATOM 836 C C . VAL A 1 101 ? 7.729 -6.568 -1.011 1.00 97.69 101 VAL A C 1
ATOM 838 O O . VAL A 1 101 ? 8.158 -5.420 -0.909 1.00 97.69 101 VAL A O 1
ATOM 841 N N . ARG A 1 102 ? 8.525 -7.590 -1.340 1.00 96.69 102 ARG A N 1
ATOM 842 C CA . ARG A 1 102 ? 9.961 -7.437 -1.595 1.00 96.69 102 ARG A CA 1
ATOM 843 C C . ARG A 1 102 ? 10.228 -6.461 -2.740 1.00 96.69 102 ARG A C 1
ATOM 845 O O . ARG A 1 102 ? 11.105 -5.606 -2.608 1.00 96.69 102 ARG A O 1
ATOM 852 N N . ALA A 1 103 ? 9.464 -6.557 -3.830 1.00 96.62 103 ALA A N 1
ATOM 853 C CA . ALA A 1 103 ? 9.555 -5.631 -4.957 1.00 96.62 103 ALA A CA 1
ATOM 854 C C . ALA A 1 103 ? 9.117 -4.206 -4.566 1.00 96.62 103 ALA A C 1
ATOM 856 O O . ALA A 1 103 ? 9.847 -3.249 -4.815 1.00 96.62 103 ALA A O 1
ATOM 857 N N . LEU A 1 104 ? 7.994 -4.051 -3.860 1.00 97.31 104 LEU A N 1
ATOM 858 C CA . LEU A 1 104 ? 7.515 -2.741 -3.394 1.00 97.31 104 LEU A CA 1
ATOM 859 C C . LEU A 1 104 ? 8.508 -2.055 -2.440 1.00 97.31 104 LEU A C 1
ATOM 861 O O . LEU A 1 104 ? 8.760 -0.853 -2.559 1.00 97.31 104 LEU A O 1
ATOM 865 N N . VAL A 1 105 ? 9.127 -2.818 -1.534 1.00 96.12 105 VAL A N 1
ATOM 866 C CA . VAL A 1 105 ? 10.201 -2.334 -0.652 1.00 96.12 105 VAL A CA 1
ATOM 867 C C . VAL A 1 105 ? 11.433 -1.929 -1.463 1.00 96.12 105 VAL A C 1
ATOM 869 O O . VAL A 1 105 ? 12.014 -0.878 -1.193 1.00 96.12 105 VAL A O 1
ATOM 872 N N . LEU A 1 106 ? 11.817 -2.708 -2.481 1.00 95.50 106 LEU A N 1
ATOM 873 C CA . LEU A 1 106 ? 12.911 -2.352 -3.390 1.00 95.50 106 LEU A CA 1
ATOM 874 C C . LEU A 1 106 ? 12.650 -1.026 -4.117 1.00 95.50 106 LEU A C 1
ATOM 876 O O . LEU A 1 106 ? 13.575 -0.227 -4.271 1.00 95.50 106 LEU A O 1
ATOM 880 N N . PHE A 1 107 ? 11.417 -0.795 -4.566 1.00 95.00 107 PHE A N 1
ATOM 881 C CA . PHE A 1 107 ? 11.037 0.437 -5.262 1.00 95.00 107 PHE A CA 1
ATOM 882 C C . PHE A 1 107 ? 10.994 1.651 -4.327 1.00 95.00 107 PHE A C 1
ATOM 884 O O . PHE A 1 107 ? 11.008 2.785 -4.800 1.00 95.00 107 PHE A O 1
ATOM 891 N N . GLY A 1 108 ? 10.964 1.432 -3.008 1.00 93.56 108 GLY A N 1
ATOM 892 C CA . GLY A 1 108 ? 10.917 2.502 -2.014 1.00 93.56 108 GLY A CA 1
ATOM 893 C C . GLY A 1 108 ? 9.588 3.259 -2.005 1.00 93.56 108 GLY A C 1
ATOM 894 O O . GLY A 1 108 ? 9.553 4.424 -1.614 1.00 93.56 108 GLY A O 1
ATOM 895 N N . VAL A 1 109 ? 8.504 2.618 -2.448 1.00 92.06 109 VAL A N 1
ATOM 896 C CA . VAL A 1 109 ? 7.158 3.204 -2.481 1.00 92.06 109 VAL A CA 1
ATOM 897 C C . VAL A 1 109 ? 6.398 2.868 -1.199 1.00 92.06 109 VAL A C 1
ATOM 899 O O . VAL A 1 109 ? 6.495 1.761 -0.674 1.00 92.06 109 VAL A O 1
ATOM 902 N N . SER A 1 110 ? 5.623 3.817 -0.677 1.00 94.06 110 SER A N 1
ATOM 903 C CA . SER A 1 110 ? 4.773 3.622 0.514 1.00 94.06 110 SER A CA 1
ATOM 904 C C . SER A 1 110 ? 3.312 4.009 0.279 1.00 94.06 110 SER A C 1
ATOM 906 O O . SER A 1 110 ? 2.441 3.672 1.080 1.00 94.06 110 SER A O 1
ATOM 908 N N . GLN A 1 111 ? 3.020 4.657 -0.850 1.00 94.25 111 GLN A N 1
ATOM 909 C CA . GLN A 1 111 ? 1.708 5.203 -1.198 1.00 94.25 111 GLN A CA 1
ATOM 910 C C . GLN A 1 111 ? 0.623 4.123 -1.307 1.00 94.25 111 GLN A C 1
ATOM 912 O O . GLN A 1 111 ? -0.541 4.410 -1.054 1.00 94.25 111 GLN A O 1
ATOM 917 N N . TYR A 1 112 ? 1.002 2.881 -1.618 1.00 97.12 112 TYR A N 1
ATOM 918 C CA . TYR A 1 112 ? 0.088 1.743 -1.747 1.00 97.12 112 TYR A CA 1
ATOM 919 C C . TYR A 1 112 ? -0.419 1.201 -0.396 1.00 97.12 112 TYR A C 1
ATOM 921 O O . TYR A 1 112 ? -1.402 0.460 -0.348 1.00 97.12 112 TYR A O 1
ATOM 929 N N . LYS A 1 113 ? 0.240 1.537 0.724 1.00 97.81 113 LYS A N 1
ATOM 930 C CA . LYS A 1 113 ? -0.042 0.927 2.034 1.00 97.81 113 LYS A CA 1
ATOM 931 C C . LYS A 1 113 ? -1.482 1.116 2.544 1.00 97.81 113 LYS A C 1
ATOM 933 O O . LYS A 1 113 ? -1.988 0.165 3.136 1.00 97.81 113 LYS A O 1
ATOM 938 N N . PRO A 1 114 ? -2.182 2.251 2.327 1.00 98.19 114 PRO A N 1
ATOM 939 C CA . PRO A 1 114 ? -3.598 2.369 2.677 1.00 98.19 114 PRO A CA 1
ATOM 940 C C . PRO A 1 114 ? -4.474 1.343 1.948 1.00 98.19 114 PRO A C 1
ATOM 942 O O . PRO A 1 114 ? -5.305 0.695 2.581 1.00 98.19 114 PRO A O 1
ATOM 945 N N . LEU A 1 115 ? -4.246 1.147 0.643 1.00 98.69 115 LEU A N 1
ATOM 946 C CA . LEU A 1 115 ? -4.952 0.144 -0.156 1.00 98.69 115 LEU A CA 1
ATOM 947 C C . LEU A 1 115 ? -4.650 -1.268 0.345 1.00 98.69 115 LEU A C 1
ATOM 949 O O . LEU A 1 115 ? -5.574 -2.051 0.546 1.00 98.69 115 LEU A O 1
ATOM 953 N N . ALA A 1 116 ? -3.378 -1.575 0.605 1.00 98.44 116 ALA A N 1
ATOM 954 C CA . ALA A 1 116 ? -2.989 -2.872 1.142 1.00 98.44 116 ALA A CA 1
ATOM 955 C C . ALA A 1 116 ? -3.710 -3.156 2.471 1.00 98.44 116 ALA A C 1
ATOM 957 O O . ALA A 1 116 ? -4.376 -4.179 2.593 1.00 98.44 116 ALA A O 1
ATOM 958 N N . LEU A 1 117 ? -3.676 -2.220 3.430 1.00 98.38 117 LEU A N 1
ATOM 959 C CA . LEU A 1 117 ? -4.380 -2.356 4.711 1.00 98.38 117 LEU A CA 1
ATOM 960 C C . LEU A 1 117 ? -5.887 -2.602 4.540 1.00 98.38 117 LEU A C 1
ATOM 962 O O . LEU A 1 117 ? -6.451 -3.398 5.289 1.00 98.38 117 LEU A O 1
ATOM 966 N N . ALA A 1 118 ? -6.540 -1.941 3.580 1.00 98.44 118 ALA A N 1
ATOM 967 C CA . ALA A 1 118 ? -7.948 -2.189 3.273 1.00 98.44 118 ALA A CA 1
ATOM 968 C C . ALA A 1 118 ? -8.176 -3.583 2.674 1.00 98.44 118 ALA A C 1
ATOM 970 O O . ALA A 1 118 ? -9.080 -4.293 3.116 1.00 98.44 118 ALA A O 1
ATOM 971 N N . ALA A 1 119 ? -7.324 -4.012 1.740 1.00 98.38 119 ALA A N 1
ATOM 972 C CA . ALA A 1 119 ? -7.379 -5.341 1.139 1.00 98.38 119 ALA A CA 1
ATOM 973 C C . ALA A 1 119 ? -7.241 -6.451 2.190 1.00 98.38 119 ALA A C 1
ATOM 975 O O . ALA A 1 119 ? -8.087 -7.336 2.235 1.00 98.38 119 ALA A O 1
ATOM 976 N N . PHE A 1 120 ? -6.267 -6.366 3.102 1.00 97.00 120 PHE A N 1
ATOM 977 C CA . PHE A 1 120 ? -6.093 -7.364 4.169 1.00 97.00 120 PHE A CA 1
ATOM 978 C C . PHE A 1 120 ? -7.301 -7.484 5.106 1.00 97.00 120 PHE A C 1
ATOM 980 O O . PHE A 1 120 ? -7.526 -8.545 5.681 1.00 97.00 120 PHE A O 1
ATOM 987 N N . ARG A 1 121 ? -8.075 -6.407 5.290 1.00 95.62 121 ARG A N 1
ATOM 988 C CA . ARG A 1 121 ? -9.280 -6.438 6.132 1.00 95.62 121 ARG A CA 1
ATOM 989 C C . ARG A 1 121 ? -10.503 -7.021 5.431 1.00 95.62 121 ARG A C 1
ATOM 991 O O . ARG A 1 121 ? -11.425 -7.440 6.123 1.00 95.62 121 ARG A O 1
ATOM 998 N N . THR A 1 122 ? -10.558 -6.963 4.101 1.00 97.38 122 THR A N 1
ATOM 999 C CA . THR A 1 122 ? -11.814 -7.126 3.343 1.00 97.38 122 THR A CA 1
ATOM 1000 C C . THR A 1 122 ? -11.776 -8.241 2.305 1.00 97.38 122 THR A C 1
ATOM 1002 O O . THR A 1 122 ? -12.827 -8.770 1.953 1.00 97.38 122 THR A O 1
ATOM 1005 N N . LEU A 1 123 ? -10.593 -8.614 1.819 1.00 98.25 123 LEU A N 1
ATOM 1006 C CA . LEU A 1 123 ? -10.413 -9.581 0.744 1.00 98.25 123 LEU A CA 1
ATOM 1007 C C . LEU A 1 123 ? -9.859 -10.910 1.263 1.00 98.25 123 LEU A C 1
ATOM 1009 O O . LEU A 1 123 ? -9.199 -10.987 2.297 1.00 98.25 123 LEU A O 1
ATOM 1013 N N . THR A 1 124 ? -10.096 -11.971 0.495 1.00 98.06 124 THR A N 1
ATOM 1014 C CA . THR A 1 124 ? -9.450 -13.272 0.696 1.00 98.06 124 THR A CA 1
ATOM 1015 C C . THR A 1 124 ? -7.955 -13.193 0.399 1.00 98.06 124 THR A C 1
ATOM 1017 O O . THR A 1 124 ? -7.542 -12.385 -0.433 1.00 98.06 124 THR A O 1
ATOM 1020 N N . SER A 1 125 ? -7.171 -14.105 0.978 1.00 97.75 125 SER A N 1
ATOM 1021 C CA . SER A 1 125 ? -5.715 -14.181 0.785 1.00 97.75 125 SER A CA 1
ATOM 1022 C C . SER A 1 125 ? -5.288 -14.088 -0.693 1.00 97.75 125 SER A C 1
ATOM 1024 O O . SER A 1 125 ? -4.529 -13.192 -1.055 1.00 97.75 125 SER A O 1
ATOM 1026 N N . ASP A 1 126 ? -5.893 -14.881 -1.584 1.00 98.12 126 ASP A N 1
ATOM 1027 C CA . ASP A 1 126 ? -5.579 -14.862 -3.024 1.00 98.12 126 ASP A CA 1
ATOM 1028 C C . ASP A 1 126 ? -5.828 -13.503 -3.700 1.00 98.12 126 ASP A C 1
ATOM 1030 O O . ASP A 1 126 ? -5.079 -13.073 -4.578 1.00 98.12 126 ASP A O 1
ATOM 1034 N N . GLU A 1 127 ? -6.897 -12.809 -3.308 1.00 98.56 127 GLU A N 1
ATOM 1035 C CA . GLU A 1 127 ? -7.253 -11.501 -3.864 1.00 98.56 127 GLU A CA 1
ATOM 1036 C C . GLU A 1 127 ? -6.326 -10.407 -3.327 1.00 98.56 127 GLU A C 1
ATOM 1038 O O . GLU A 1 127 ? -5.941 -9.511 -4.076 1.00 98.56 127 GLU A O 1
ATOM 1043 N N . VAL A 1 128 ? -5.882 -10.516 -2.071 1.00 98.44 128 VAL A N 1
ATOM 1044 C CA . VAL A 1 128 ? -4.846 -9.642 -1.507 1.00 98.44 128 VAL A CA 1
ATOM 1045 C C . VAL A 1 128 ? -3.545 -9.762 -2.298 1.00 98.44 128 VAL A C 1
ATOM 1047 O O . VAL A 1 128 ? -2.961 -8.741 -2.664 1.00 98.44 128 VAL A O 1
ATOM 1050 N N . VAL A 1 129 ? -3.101 -10.982 -2.617 1.00 98.50 129 VAL A N 1
ATOM 1051 C CA . VAL A 1 129 ? -1.871 -11.184 -3.401 1.00 98.50 129 VAL A CA 1
ATOM 1052 C C . VAL A 1 129 ? -1.993 -10.564 -4.792 1.00 98.50 129 VAL A C 1
ATOM 1054 O O . VAL A 1 129 ? -1.060 -9.907 -5.256 1.00 98.50 129 VAL A O 1
ATOM 1057 N N . LYS A 1 130 ? -3.157 -10.689 -5.442 1.00 98.69 130 LYS A N 1
ATOM 1058 C CA . LYS A 1 130 ? -3.426 -10.025 -6.729 1.00 98.69 130 LYS A CA 1
ATOM 1059 C C . LYS A 1 130 ? -3.391 -8.499 -6.611 1.00 98.69 130 LYS A C 1
ATOM 1061 O O . LYS A 1 130 ? -2.792 -7.858 -7.466 1.00 98.69 130 LYS A O 1
ATOM 1066 N N . VAL A 1 131 ? -3.962 -7.921 -5.549 1.00 98.69 131 VAL A N 1
ATOM 1067 C CA . VAL A 1 131 ? -3.879 -6.471 -5.292 1.00 98.69 131 VAL A CA 1
ATOM 1068 C C . VAL A 1 131 ? -2.429 -6.029 -5.099 1.00 98.69 131 VAL A C 1
ATOM 1070 O O . VAL A 1 131 ? -2.014 -5.034 -5.684 1.00 98.69 131 VAL A O 1
ATOM 1073 N N . LEU A 1 132 ? -1.629 -6.767 -4.324 1.00 98.56 132 LEU A N 1
ATOM 1074 C CA . LEU A 1 132 ? -0.208 -6.451 -4.151 1.00 98.56 132 LEU A CA 1
ATOM 1075 C C . LEU A 1 132 ? 0.560 -6.544 -5.473 1.00 98.56 132 LEU A C 1
ATOM 1077 O O . LEU A 1 132 ? 1.401 -5.689 -5.737 1.00 98.56 132 LEU A O 1
ATOM 1081 N N . LYS A 1 133 ? 0.246 -7.529 -6.319 1.00 98.12 133 LYS A N 1
ATOM 1082 C CA . LYS A 1 133 ? 0.821 -7.642 -7.663 1.00 98.12 133 LYS A CA 1
ATOM 1083 C C . LYS A 1 133 ? 0.449 -6.445 -8.544 1.00 98.12 133 LYS A C 1
ATOM 1085 O O . LYS A 1 133 ? 1.329 -5.875 -9.179 1.00 98.12 133 LYS A O 1
ATOM 1090 N N . ASP A 1 134 ? -0.810 -6.012 -8.526 1.00 98.06 134 ASP A N 1
ATOM 1091 C CA . ASP A 1 134 ? -1.245 -4.814 -9.255 1.00 98.06 134 ASP A CA 1
ATOM 1092 C C . ASP A 1 134 ? -0.523 -3.552 -8.741 1.00 98.06 134 ASP A C 1
ATOM 1094 O O . ASP A 1 134 ? -0.101 -2.713 -9.538 1.00 98.06 134 ASP A O 1
ATOM 1098 N N . CYS A 1 135 ? -0.286 -3.446 -7.426 1.00 98.19 135 CYS A N 1
ATOM 1099 C CA . CYS A 1 135 ? 0.550 -2.391 -6.847 1.00 98.19 135 CYS A CA 1
ATOM 1100 C C . CYS A 1 135 ? 2.002 -2.459 -7.348 1.00 98.19 135 CYS A C 1
ATOM 1102 O O . CYS A 1 135 ? 2.577 -1.413 -7.637 1.00 98.19 135 CYS A O 1
ATOM 1104 N N . VAL A 1 136 ? 2.601 -3.652 -7.469 1.00 97.94 136 VAL A N 1
ATOM 1105 C CA . VAL A 1 136 ? 3.954 -3.826 -8.035 1.00 97.94 136 VAL A CA 1
ATOM 1106 C C . VAL A 1 136 ? 3.991 -3.324 -9.474 1.00 97.94 136 VAL A C 1
ATOM 1108 O O . VAL A 1 136 ? 4.851 -2.502 -9.786 1.00 97.94 136 VAL A O 1
ATOM 1111 N N . THR A 1 137 ? 3.052 -3.754 -10.326 1.00 97.19 137 THR A N 1
ATOM 1112 C CA . THR A 1 137 ? 2.979 -3.315 -11.730 1.00 97.19 137 THR A CA 1
ATOM 1113 C C . THR A 1 137 ? 2.855 -1.801 -11.822 1.00 97.19 137 THR A C 1
ATOM 1115 O O . THR A 1 137 ? 3.649 -1.146 -12.501 1.00 97.19 137 THR A O 1
ATOM 1118 N N . LEU A 1 138 ? 1.887 -1.231 -11.101 1.00 97.25 138 LEU A N 1
ATOM 1119 C CA . LEU A 1 138 ? 1.635 0.203 -11.112 1.00 97.25 138 LEU A CA 1
ATOM 1120 C C . LEU A 1 138 ? 2.865 0.979 -10.631 1.00 97.25 138 LEU A C 1
ATOM 1122 O O . LEU A 1 138 ? 3.311 1.901 -11.306 1.00 97.25 138 LEU A O 1
ATOM 1126 N N . SER A 1 139 ? 3.442 0.599 -9.489 1.00 96.75 139 SER A N 1
ATOM 1127 C CA . SER A 1 139 ? 4.589 1.306 -8.921 1.00 96.75 139 SER A CA 1
ATOM 1128 C C . SER A 1 139 ? 5.852 1.157 -9.755 1.00 96.75 139 SER A C 1
ATOM 1130 O O . SER A 1 139 ? 6.632 2.104 -9.855 1.00 96.75 139 SER A O 1
ATOM 1132 N N . PHE A 1 140 ? 6.064 0.010 -10.393 1.00 97.00 140 PHE A N 1
ATOM 1133 C CA . PHE A 1 140 ? 7.191 -0.162 -11.296 1.00 97.00 140 PHE A CA 1
ATOM 1134 C C . PHE A 1 140 ? 7.085 0.795 -12.491 1.00 97.00 140 PHE A C 1
ATOM 1136 O O . PHE A 1 140 ? 8.002 1.583 -12.735 1.00 97.00 140 PHE A O 1
ATOM 1143 N N . ARG A 1 141 ? 5.936 0.807 -13.176 1.00 96.81 141 ARG A N 1
ATOM 1144 C CA . ARG A 1 141 ? 5.701 1.698 -14.318 1.00 96.81 141 ARG A CA 1
ATOM 1145 C C . ARG A 1 141 ? 5.749 3.171 -13.904 1.00 96.81 141 ARG A C 1
ATOM 1147 O O . ARG A 1 141 ? 6.569 3.931 -14.408 1.00 96.81 141 ARG A O 1
ATOM 1154 N N . PHE A 1 142 ? 4.937 3.553 -12.922 1.00 96.06 142 PHE A N 1
ATOM 1155 C CA . PHE A 1 142 ? 4.733 4.943 -12.517 1.00 96.06 142 PHE A CA 1
ATOM 1156 C C . PHE A 1 142 ? 5.934 5.543 -11.772 1.00 96.06 142 PHE A C 1
ATOM 1158 O O . PHE A 1 142 ? 6.372 6.653 -12.079 1.00 96.06 142 PHE A O 1
ATOM 1165 N N . ASN A 1 143 ? 6.467 4.838 -10.766 1.00 94.75 143 ASN A N 1
ATOM 1166 C CA . ASN A 1 143 ? 7.498 5.383 -9.878 1.00 94.75 143 ASN A CA 1
ATOM 1167 C C . ASN A 1 143 ? 8.915 5.082 -10.363 1.00 94.75 143 ASN A C 1
ATOM 1169 O O . ASN A 1 143 ? 9.777 5.959 -10.290 1.00 94.75 143 ASN A O 1
ATOM 1173 N N . VAL A 1 144 ? 9.180 3.851 -10.811 1.00 94.94 144 VAL A N 1
ATOM 1174 C CA . VAL A 1 144 ? 10.548 3.433 -11.149 1.00 94.94 144 VAL A CA 1
ATOM 1175 C C . VAL A 1 144 ? 10.927 3.920 -12.541 1.00 94.94 144 VAL A C 1
ATOM 1177 O O . VAL A 1 144 ? 11.960 4.579 -12.679 1.00 94.94 144 VAL A O 1
ATOM 1180 N N . ILE A 1 145 ? 10.100 3.616 -13.544 1.00 96.50 145 ILE A N 1
ATOM 1181 C CA . ILE A 1 145 ? 10.406 3.885 -14.952 1.00 96.50 145 ILE A CA 1
ATOM 1182 C C . ILE A 1 145 ? 10.033 5.316 -15.342 1.00 96.50 145 ILE A C 1
ATOM 1184 O O . ILE A 1 145 ? 10.933 6.096 -15.651 1.00 96.50 145 ILE A O 1
ATOM 1188 N N . SER A 1 146 ? 8.759 5.697 -15.226 1.00 95.50 146 SER A N 1
ATOM 1189 C CA . SER A 1 146 ? 8.279 7.027 -15.636 1.00 95.50 146 SER A CA 1
ATOM 1190 C C . SER A 1 146 ? 8.607 8.147 -14.641 1.00 95.50 146 SER A C 1
ATOM 1192 O O . SER A 1 146 ? 8.564 9.324 -14.991 1.00 95.50 146 SER A O 1
ATOM 1194 N N . ARG A 1 147 ? 8.957 7.810 -13.388 1.00 93.31 147 ARG A N 1
ATOM 1195 C CA . ARG A 1 147 ? 9.354 8.764 -12.325 1.00 93.31 147 ARG A CA 1
ATOM 1196 C C . ARG A 1 147 ? 8.361 9.917 -12.120 1.00 93.31 147 ARG A C 1
ATOM 1198 O O . ARG A 1 147 ? 8.758 11.053 -11.851 1.00 93.31 147 ARG A O 1
ATOM 1205 N N . LEU A 1 148 ? 7.070 9.620 -12.232 1.00 92.31 148 LEU A N 1
ATOM 1206 C CA . LEU A 1 148 ? 6.006 10.613 -12.145 1.00 92.31 148 LEU A CA 1
ATOM 1207 C C . LEU A 1 148 ? 5.782 11.100 -10.704 1.00 92.31 148 LEU A C 1
ATOM 1209 O O . LEU A 1 148 ? 6.104 10.430 -9.717 1.00 92.31 148 LEU A O 1
ATOM 1213 N N . GLY A 1 149 ? 5.196 12.294 -10.581 1.00 88.19 149 GLY A N 1
ATOM 1214 C CA . GLY A 1 149 ? 4.838 12.887 -9.295 1.00 88.19 149 GLY A CA 1
ATOM 1215 C C . GLY A 1 149 ? 3.758 12.081 -8.568 1.00 88.19 149 GLY A C 1
ATOM 1216 O O . GLY A 1 149 ? 2.717 11.756 -9.126 1.00 88.19 149 GLY A O 1
ATOM 1217 N N . THR A 1 150 ? 3.969 11.792 -7.286 1.00 85.81 150 THR A N 1
ATOM 1218 C CA . THR A 1 150 ? 3.141 10.847 -6.510 1.00 85.81 150 THR A CA 1
ATOM 1219 C C . THR A 1 150 ? 1.878 11.446 -5.887 1.00 85.81 150 THR A C 1
ATOM 1221 O O . THR A 1 150 ? 1.175 10.759 -5.148 1.00 85.81 150 THR A O 1
ATOM 1224 N N . HIS A 1 151 ? 1.567 12.714 -6.166 1.00 85.62 151 HIS A N 1
ATOM 1225 C CA . HIS A 1 151 ? 0.440 13.403 -5.534 1.00 85.62 151 HIS A CA 1
ATOM 1226 C C . HIS A 1 151 ? -0.916 12.786 -5.908 1.00 85.62 151 HIS A C 1
ATOM 1228 O O . HIS A 1 151 ? -1.730 12.521 -5.026 1.00 85.62 151 HIS A O 1
ATOM 1234 N N . GLU A 1 152 ? -1.151 12.527 -7.196 1.00 84.88 152 GLU A N 1
ATOM 1235 C CA . GLU A 1 152 ? -2.394 11.884 -7.648 1.00 84.88 152 GLU A CA 1
ATOM 1236 C C . GLU A 1 152 ? -2.403 10.381 -7.331 1.00 84.88 152 GLU A C 1
ATOM 1238 O O . GLU A 1 152 ? -3.450 9.818 -7.021 1.00 84.88 152 GLU A O 1
ATOM 1243 N N . LEU A 1 153 ? -1.222 9.754 -7.270 1.00 91.38 153 LEU A N 1
ATOM 1244 C CA . LEU A 1 153 ? -1.067 8.345 -6.905 1.00 91.38 153 LEU A CA 1
ATOM 1245 C C . LEU A 1 153 ? -1.622 8.040 -5.502 1.00 91.38 153 LEU A C 1
ATOM 1247 O O . LEU A 1 153 ? -2.338 7.057 -5.323 1.00 91.38 153 LEU A O 1
ATOM 1251 N N . GLU A 1 154 ? -1.329 8.882 -4.503 1.00 92.56 154 GLU A N 1
ATOM 1252 C CA . GLU A 1 154 ? -1.856 8.680 -3.143 1.00 92.56 154 GLU A CA 1
ATOM 1253 C C . GLU A 1 154 ? -3.387 8.766 -3.083 1.00 92.56 154 GLU A C 1
ATOM 1255 O O . GLU A 1 154 ? -4.012 8.022 -2.322 1.00 92.56 154 GLU A O 1
ATOM 1260 N N . LYS A 1 155 ? -3.994 9.660 -3.871 1.00 94.06 155 LYS A N 1
ATOM 1261 C CA . LYS A 1 155 ? -5.451 9.808 -3.911 1.00 94.06 155 LYS A CA 1
ATOM 1262 C C . LYS A 1 155 ? -6.110 8.594 -4.551 1.00 94.06 155 LYS A C 1
ATOM 1264 O O . LYS A 1 155 ? -7.017 8.038 -3.944 1.00 94.06 155 LYS A O 1
ATOM 1269 N N . CYS A 1 156 ? -5.611 8.122 -5.694 1.00 96.44 156 CYS A N 1
ATOM 1270 C CA . CYS A 1 156 ? -6.165 6.933 -6.344 1.00 96.44 156 CYS A CA 1
ATOM 1271 C C . CYS A 1 156 ? -6.036 5.681 -5.464 1.00 96.44 156 CYS A C 1
ATOM 1273 O O . CYS A 1 156 ? -6.979 4.899 -5.360 1.00 96.44 156 CYS A O 1
ATOM 1275 N N . PHE A 1 157 ? -4.918 5.512 -4.745 1.00 97.69 157 PHE A N 1
ATOM 1276 C CA . PHE A 1 157 ? -4.807 4.430 -3.762 1.00 97.69 157 PHE A CA 1
ATOM 1277 C C . PHE A 1 157 ? -5.808 4.568 -2.607 1.00 97.69 157 PHE A C 1
ATOM 1279 O O . PHE A 1 157 ? -6.353 3.560 -2.158 1.00 97.69 157 PHE A O 1
ATOM 1286 N N . ASN A 1 158 ? -6.067 5.785 -2.119 1.00 98.00 158 ASN A N 1
ATOM 1287 C CA . ASN A 1 158 ? -7.093 6.028 -1.102 1.00 98.00 158 ASN A CA 1
ATOM 1288 C C . ASN A 1 158 ? -8.500 5.709 -1.627 1.00 98.00 158 ASN A C 1
ATOM 1290 O O . ASN A 1 158 ? -9.246 5.015 -0.947 1.00 98.00 158 ASN A O 1
ATOM 1294 N N . GLU A 1 159 ? -8.849 6.151 -2.833 1.00 98.00 159 GLU A N 1
ATOM 1295 C CA . GLU A 1 159 ? -10.145 5.864 -3.460 1.00 98.00 159 GLU A CA 1
ATOM 1296 C C . GLU A 1 159 ? -10.367 4.358 -3.632 1.00 98.00 159 GLU A C 1
ATOM 1298 O O . GLU A 1 159 ? -11.421 3.841 -3.259 1.00 98.00 159 GLU A O 1
ATOM 1303 N N . ALA A 1 160 ? -9.346 3.630 -4.092 1.00 98.50 160 ALA A N 1
ATOM 1304 C CA . ALA A 1 160 ? -9.386 2.175 -4.169 1.00 98.50 160 ALA A CA 1
ATOM 1305 C C . ALA A 1 160 ? -9.549 1.517 -2.785 1.00 98.50 160 ALA A C 1
ATOM 1307 O O . ALA A 1 160 ? -10.336 0.580 -2.634 1.00 98.50 160 ALA A O 1
ATOM 1308 N N . ALA A 1 161 ? -8.860 2.029 -1.758 1.00 98.62 161 ALA A N 1
ATOM 1309 C CA . ALA A 1 161 ? -9.003 1.552 -0.382 1.00 98.62 161 ALA A CA 1
ATOM 1310 C C . ALA A 1 161 ? -10.431 1.756 0.151 1.00 98.62 161 ALA A C 1
ATOM 1312 O O . ALA A 1 161 ? -10.990 0.856 0.776 1.00 98.62 161 ALA A O 1
ATOM 1313 N N . LEU A 1 162 ? -11.042 2.911 -0.132 1.00 98.56 162 LEU A N 1
ATOM 1314 C CA . LEU A 1 162 ? -12.424 3.205 0.246 1.00 98.56 162 LEU A CA 1
ATOM 1315 C C . LEU A 1 162 ? -13.431 2.352 -0.524 1.00 98.56 162 LEU A C 1
ATOM 1317 O O . LEU A 1 162 ? -14.421 1.920 0.060 1.00 98.56 162 LEU A O 1
ATOM 1321 N N . GLY A 1 163 ? -13.167 2.060 -1.799 1.00 98.50 163 GLY A N 1
ATOM 1322 C CA . GLY A 1 163 ? -13.989 1.140 -2.583 1.00 98.50 163 GLY A CA 1
ATOM 1323 C C . GLY A 1 163 ? -14.063 -0.254 -1.953 1.00 98.50 163 GLY A C 1
ATOM 1324 O O . GLY A 1 163 ? -15.147 -0.825 -1.828 1.00 98.50 163 GLY A O 1
ATOM 1325 N N . LEU A 1 164 ? -12.926 -0.766 -1.471 1.00 98.56 164 LEU A N 1
ATOM 1326 C CA . LEU A 1 164 ? -12.870 -2.012 -0.700 1.00 98.56 164 LEU A CA 1
ATOM 1327 C C . LEU A 1 164 ? -13.580 -1.888 0.650 1.00 98.56 164 LEU A C 1
ATOM 1329 O O . LEU A 1 164 ? -14.404 -2.728 1.004 1.00 98.56 164 LEU A O 1
ATOM 1333 N N . GLN A 1 165 ? -13.289 -0.823 1.399 1.00 97.44 165 GLN A N 1
ATOM 1334 C CA . GLN A 1 165 ? -13.837 -0.616 2.739 1.00 97.44 165 GLN A CA 1
ATOM 1335 C C . GLN A 1 165 ? -15.368 -0.502 2.743 1.00 97.44 165 GLN A C 1
ATOM 1337 O O . GLN A 1 165 ? -16.013 -0.972 3.678 1.00 97.44 165 GLN A O 1
ATOM 1342 N N . HIS A 1 166 ? -15.950 0.115 1.715 1.00 97.25 166 HIS A N 1
ATOM 1343 C CA . HIS A 1 166 ? -17.398 0.260 1.563 1.00 97.25 166 HIS A CA 1
ATOM 1344 C C . HIS A 1 166 ? -18.054 -0.925 0.837 1.00 97.25 166 HIS A C 1
ATOM 1346 O O . HIS A 1 166 ? -19.274 -0.944 0.691 1.00 97.25 166 HIS A O 1
ATOM 1352 N N . GLY A 1 167 ? -17.271 -1.901 0.366 1.00 97.25 167 GLY A N 1
ATOM 1353 C CA . GLY A 1 167 ? -17.770 -3.077 -0.348 1.00 97.25 167 GLY A CA 1
ATOM 1354 C C . GLY A 1 167 ? -18.265 -2.807 -1.772 1.00 97.25 167 GLY A C 1
ATOM 1355 O O . GLY A 1 167 ? -18.890 -3.683 -2.367 1.00 97.25 167 GLY A O 1
ATOM 1356 N N . THR A 1 168 ? -17.992 -1.629 -2.347 1.00 97.50 168 THR A N 1
ATOM 1357 C CA . THR A 1 168 ? -18.297 -1.345 -3.764 1.00 97.50 168 THR A CA 1
ATOM 1358 C C . THR A 1 168 ? -17.340 -2.074 -4.704 1.00 97.50 168 THR A C 1
ATOM 1360 O O . THR A 1 168 ? -17.686 -2.375 -5.845 1.00 97.50 168 THR A O 1
ATOM 1363 N N . VAL A 1 169 ? -16.152 -2.413 -4.202 1.00 97.50 169 VAL A N 1
ATOM 1364 C CA . VAL A 1 169 ? -15.193 -3.320 -4.823 1.00 97.50 169 VAL A CA 1
ATOM 1365 C C . VAL A 1 169 ? -14.948 -4.484 -3.873 1.00 97.50 169 VAL A C 1
ATOM 1367 O O . VAL A 1 169 ? -14.709 -4.289 -2.688 1.00 97.50 169 VAL A O 1
ATOM 1370 N N . THR A 1 170 ? -14.985 -5.708 -4.394 1.00 97.62 170 THR A N 1
ATOM 1371 C CA . THR A 1 170 ? -14.829 -6.937 -3.591 1.00 97.62 170 THR A CA 1
ATOM 1372 C C . THR A 1 170 ? -13.775 -7.892 -4.148 1.00 97.62 170 THR A C 1
ATOM 1374 O O . THR A 1 170 ? -13.609 -8.998 -3.641 1.00 97.62 170 THR A O 1
ATOM 1377 N N . LYS A 1 171 ? -13.071 -7.485 -5.212 1.00 98.19 171 LYS A N 1
ATOM 1378 C CA . LYS A 1 171 ? -12.047 -8.275 -5.910 1.00 98.19 171 LYS A CA 1
ATOM 1379 C C . LYS A 1 171 ? -10.949 -7.370 -6.461 1.00 98.19 171 LYS A C 1
ATOM 1381 O O . LYS A 1 171 ? -11.200 -6.204 -6.772 1.00 98.19 171 LYS A O 1
ATOM 1386 N N . ALA A 1 172 ? -9.765 -7.932 -6.671 1.00 98.25 172 ALA A N 1
ATOM 1387 C CA . ALA A 1 172 ? -8.602 -7.256 -7.236 1.00 98.25 172 ALA A CA 1
ATOM 1388 C C . ALA A 1 172 ? -8.883 -6.640 -8.615 1.00 98.25 172 ALA A C 1
ATOM 1390 O O . ALA A 1 172 ? -8.410 -5.548 -8.906 1.00 98.25 172 ALA A O 1
ATOM 1391 N N . SER A 1 173 ? -9.723 -7.267 -9.446 1.00 98.06 173 SER A N 1
ATOM 1392 C CA . SER A 1 173 ? -10.099 -6.698 -10.750 1.00 98.06 173 SER A CA 1
ATOM 1393 C C . SER A 1 173 ? -10.815 -5.347 -10.639 1.00 98.06 173 SER A C 1
ATOM 1395 O O . SER A 1 173 ? -10.565 -4.461 -11.452 1.00 98.06 173 SER A O 1
ATOM 1397 N N . GLY A 1 174 ? -11.667 -5.159 -9.626 1.00 98.19 174 GLY A N 1
ATOM 1398 C CA . GLY A 1 174 ? -12.302 -3.863 -9.380 1.00 98.19 174 GLY A CA 1
ATOM 1399 C C . GLY A 1 174 ? -11.320 -2.838 -8.810 1.00 98.19 174 GLY A C 1
ATOM 1400 O O . GLY A 1 174 ? -11.390 -1.666 -9.166 1.00 98.19 174 GLY A O 1
ATOM 1401 N N . VAL A 1 175 ? -10.348 -3.280 -8.003 1.00 98.38 175 VAL A N 1
ATOM 1402 C CA . VAL A 1 175 ? -9.253 -2.417 -7.527 1.00 98.38 175 VAL A CA 1
ATOM 1403 C C . VAL A 1 175 ? -8.443 -1.904 -8.714 1.00 98.38 175 VAL A C 1
ATOM 1405 O O . VAL A 1 175 ? -8.216 -0.704 -8.825 1.00 98.38 175 VAL A O 1
ATOM 1408 N N . ARG A 1 176 ? -8.076 -2.788 -9.646 1.00 97.50 176 ARG A N 1
ATOM 1409 C CA . ARG A 1 176 ? -7.356 -2.425 -10.869 1.00 97.50 176 ARG A CA 1
ATOM 1410 C C . ARG A 1 176 ? -8.095 -1.372 -11.689 1.00 97.50 176 ARG A C 1
ATOM 1412 O O . ARG A 1 176 ? -7.471 -0.421 -12.143 1.00 97.50 176 ARG A O 1
ATOM 1419 N N . ALA A 1 177 ? -9.414 -1.508 -11.832 1.00 97.75 177 ALA A N 1
ATOM 1420 C CA . ALA A 1 177 ? -10.230 -0.521 -12.534 1.00 97.75 177 ALA A CA 1
ATOM 1421 C C . ALA A 1 177 ? -10.172 0.868 -11.868 1.00 97.75 177 ALA A C 1
ATOM 1423 O O . ALA A 1 177 ? -10.079 1.873 -12.568 1.00 97.75 177 ALA A O 1
ATOM 1424 N N . LEU A 1 178 ? -10.158 0.932 -10.531 1.00 97.62 178 LEU A N 1
ATOM 1425 C CA . LEU A 1 178 ? -10.014 2.195 -9.792 1.00 97.62 178 LEU A CA 1
ATOM 1426 C C . LEU A 1 178 ? -8.606 2.802 -9.886 1.00 97.62 178 LEU A C 1
ATOM 1428 O O . LEU A 1 178 ? -8.454 4.009 -9.735 1.00 97.62 178 LEU A O 1
ATOM 1432 N N . LEU A 1 179 ? -7.579 1.993 -10.155 1.00 97.06 179 LEU A N 1
ATOM 1433 C CA . LEU A 1 179 ? -6.204 2.468 -10.348 1.00 97.06 179 LEU A CA 1
ATOM 1434 C C . LEU A 1 179 ? -5.913 2.924 -11.787 1.00 97.06 179 LEU A C 1
ATOM 1436 O O . LEU A 1 179 ? -4.868 3.527 -12.030 1.00 97.06 179 LEU A O 1
ATOM 1440 N N . GLN A 1 180 ? -6.830 2.692 -12.731 1.00 95.56 180 GLN A N 1
ATOM 1441 C CA . GLN A 1 180 ? -6.660 3.050 -14.141 1.00 95.56 180 GLN A CA 1
ATOM 1442 C C . GLN A 1 180 ? -6.289 4.527 -14.395 1.00 95.56 180 GLN A C 1
ATOM 1444 O O . GLN A 1 180 ? -5.440 4.758 -15.254 1.00 95.56 180 GLN A O 1
ATOM 1449 N N . PRO A 1 181 ? -6.835 5.531 -13.673 1.00 95.25 181 PRO A N 1
ATOM 1450 C CA . PRO A 1 181 ? -6.509 6.942 -13.918 1.00 95.25 181 PRO A CA 1
ATOM 1451 C C . PRO A 1 181 ? -5.033 7.309 -13.724 1.00 95.25 181 PRO A C 1
ATOM 1453 O O . PRO A 1 181 ? -4.580 8.319 -14.256 1.00 95.25 181 PRO A O 1
ATOM 1456 N N . VAL A 1 182 ? -4.286 6.513 -12.955 1.00 95.00 182 VAL A N 1
ATOM 1457 C CA . VAL A 1 182 ? -2.847 6.705 -12.706 1.00 95.00 182 VAL A CA 1
ATOM 1458 C C . VAL A 1 182 ? -1.997 5.617 -13.361 1.00 95.00 182 VAL A C 1
ATOM 1460 O O . VAL A 1 182 ? -0.793 5.550 -13.123 1.00 95.00 182 VAL A O 1
ATOM 1463 N N . TYR A 1 183 ? -2.598 4.744 -14.169 1.00 95.12 183 TYR A N 1
ATOM 1464 C CA . TYR A 1 183 ? -1.869 3.696 -14.865 1.00 95.12 183 TYR A CA 1
ATOM 1465 C C . TYR A 1 183 ? -1.122 4.283 -16.066 1.00 95.12 183 TYR A C 1
ATOM 1467 O O . TYR A 1 183 ? -1.720 4.937 -16.916 1.00 95.12 183 TYR A O 1
ATOM 1475 N N . VAL A 1 184 ? 0.187 4.034 -16.143 1.00 96.12 184 VAL A N 1
ATOM 1476 C CA . VAL A 1 184 ? 0.996 4.410 -17.311 1.00 96.12 184 VAL A CA 1
ATOM 1477 C C . VAL A 1 184 ? 0.754 3.387 -18.417 1.00 96.12 184 VAL A C 1
ATOM 1479 O O . VAL A 1 184 ? 1.060 2.200 -18.244 1.00 96.12 184 VAL A O 1
ATOM 1482 N N . ASP A 1 185 ? 0.189 3.846 -19.534 1.00 95.88 185 ASP A N 1
ATOM 1483 C CA . ASP A 1 185 ? -0.062 3.007 -20.702 1.00 95.88 185 ASP A CA 1
ATOM 1484 C C . ASP A 1 185 ? 1.233 2.462 -21.325 1.00 95.88 185 ASP A C 1
ATOM 1486 O O . ASP A 1 185 ? 2.348 2.867 -20.992 1.00 95.88 185 ASP A O 1
ATOM 1490 N N . ASP A 1 186 ? 1.080 1.472 -22.201 1.00 96.00 186 ASP A N 1
ATOM 1491 C CA . ASP A 1 186 ? 2.212 0.758 -22.784 1.00 96.00 186 ASP A CA 1
ATOM 1492 C C . ASP A 1 186 ? 3.089 1.634 -23.685 1.00 96.00 186 ASP A C 1
ATOM 1494 O O . ASP A 1 186 ? 4.294 1.393 -23.758 1.00 96.00 186 ASP A O 1
ATOM 1498 N N . ASP A 1 187 ? 2.523 2.628 -24.369 1.00 97.25 187 ASP A N 1
ATOM 1499 C CA . ASP A 1 187 ? 3.274 3.455 -25.314 1.00 97.25 187 ASP A CA 1
ATOM 1500 C C . ASP A 1 187 ? 4.146 4.458 -24.560 1.00 97.25 187 ASP A C 1
ATOM 1502 O O . ASP A 1 187 ? 5.354 4.537 -24.805 1.00 97.25 187 ASP A O 1
ATOM 1506 N N . GLN A 1 188 ? 3.572 5.131 -23.560 1.00 96.81 188 GLN A N 1
ATOM 1507 C CA . GLN A 1 188 ? 4.322 5.994 -22.654 1.00 96.81 188 GLN A CA 1
ATOM 1508 C C . GLN A 1 188 ? 5.373 5.195 -21.874 1.00 96.81 188 GLN A C 1
ATOM 1510 O O . GLN A 1 188 ? 6.530 5.606 -21.790 1.00 96.81 188 GLN A O 1
ATOM 1515 N N . PHE A 1 189 ? 5.003 4.024 -21.344 1.00 97.69 189 PHE A N 1
ATOM 1516 C CA . PHE A 1 189 ? 5.935 3.174 -20.608 1.00 97.69 189 PHE A CA 1
ATOM 1517 C C . PHE A 1 189 ? 7.133 2.754 -21.467 1.00 97.69 189 PHE A C 1
ATOM 1519 O O . PHE A 1 189 ? 8.266 2.823 -20.992 1.00 97.69 189 PHE A O 1
ATOM 1526 N N . ARG A 1 190 ? 6.916 2.339 -22.724 1.00 97.25 190 ARG A N 1
ATOM 1527 C CA . ARG A 1 190 ? 8.012 1.977 -23.642 1.00 97.25 190 ARG A CA 1
ATOM 1528 C C . ARG A 1 190 ? 8.940 3.159 -23.901 1.00 97.25 190 ARG A C 1
ATOM 1530 O O . ARG A 1 190 ? 10.153 2.986 -23.794 1.00 97.25 190 ARG A O 1
ATOM 1537 N N . ALA A 1 191 ? 8.379 4.333 -24.188 1.00 97.69 191 ALA A N 1
ATOM 1538 C CA . ALA A 1 191 ? 9.156 5.545 -24.426 1.00 97.69 191 ALA A CA 1
ATOM 1539 C C . ALA A 1 191 ? 10.025 5.911 -23.207 1.00 97.69 191 ALA A C 1
ATOM 1541 O O . ALA A 1 191 ? 11.224 6.160 -23.346 1.00 97.69 191 ALA A O 1
ATOM 1542 N N . ASP A 1 192 ? 9.454 5.860 -21.999 1.00 97.81 192 ASP A N 1
ATOM 1543 C CA . ASP A 1 192 ? 10.186 6.128 -20.756 1.00 97.81 192 ASP A CA 1
ATOM 1544 C C . ASP A 1 192 ? 11.252 5.063 -20.467 1.00 97.81 192 ASP A C 1
ATOM 1546 O O . ASP A 1 192 ? 12.358 5.378 -20.014 1.00 97.81 192 ASP A O 1
ATOM 1550 N N . PHE A 1 193 ? 10.939 3.792 -20.732 1.00 96.69 193 PHE A N 1
ATOM 1551 C CA . PHE A 1 193 ? 11.848 2.673 -20.503 1.00 96.69 193 PHE A CA 1
ATOM 1552 C C . PHE A 1 193 ? 13.070 2.718 -21.429 1.00 96.69 193 PHE A C 1
ATOM 1554 O O . PHE A 1 193 ? 14.182 2.431 -20.986 1.00 96.69 193 PHE A O 1
ATOM 1561 N N . GLU A 1 194 ? 12.907 3.130 -22.687 1.00 96.94 194 GLU A N 1
ATOM 1562 C CA . GLU A 1 194 ? 14.000 3.254 -23.662 1.00 96.94 194 GLU A CA 1
ATOM 1563 C C . GLU A 1 194 ? 15.082 4.249 -23.199 1.00 96.94 194 GLU A C 1
ATOM 1565 O O . GLU A 1 194 ? 16.297 3.994 -23.248 1.00 96.94 194 GLU A O 1
ATOM 1570 N N . VAL A 1 195 ? 14.642 5.387 -22.662 1.00 96.25 195 VAL A N 1
ATOM 1571 C CA . VAL A 1 195 ? 15.537 6.431 -22.150 1.00 96.25 195 VAL A CA 1
ATOM 1572 C C . VAL A 1 195 ? 15.906 6.233 -20.680 1.00 96.25 195 VAL A C 1
ATOM 1574 O O . VAL A 1 195 ? 16.711 7.000 -20.144 1.00 96.25 195 VAL A O 1
ATOM 1577 N N . PHE A 1 196 ? 15.382 5.199 -20.015 1.00 94.81 196 PHE A N 1
ATOM 1578 C CA . PHE A 1 196 ? 15.618 4.958 -18.597 1.00 94.81 196 PHE A CA 1
ATOM 1579 C C . PHE A 1 196 ? 17.114 4.799 -18.302 1.00 94.81 196 PHE A C 1
ATOM 1581 O O . PHE A 1 196 ? 17.832 3.994 -18.904 1.00 94.81 196 PHE A O 1
ATOM 1588 N N . ARG A 1 197 ? 17.609 5.580 -17.338 1.00 90.88 197 ARG A N 1
ATOM 1589 C CA . ARG A 1 197 ? 18.987 5.502 -16.835 1.00 90.88 197 ARG A CA 1
ATOM 1590 C C . ARG A 1 197 ? 18.972 5.476 -15.319 1.00 90.88 197 ARG A C 1
ATOM 1592 O O . ARG A 1 197 ? 18.406 6.365 -14.683 1.00 90.88 197 ARG A O 1
ATOM 1599 N N . GLN A 1 198 ? 19.656 4.500 -14.730 1.00 88.44 198 GLN A N 1
ATOM 1600 C CA . GLN A 1 198 ? 19.786 4.377 -13.283 1.00 88.44 198 GLN A CA 1
ATOM 1601 C C . GLN A 1 198 ? 21.252 4.296 -12.876 1.00 88.44 198 GLN A C 1
ATOM 1603 O O . GLN A 1 198 ? 22.037 3.541 -13.444 1.00 88.44 198 GLN A O 1
ATOM 1608 N N . SER A 1 199 ? 21.622 5.055 -11.844 1.00 83.50 199 SER A N 1
ATOM 1609 C CA . SER A 1 199 ? 22.972 4.981 -11.288 1.00 83.50 199 SER A CA 1
ATOM 1610 C C . SER A 1 199 ? 23.239 3.581 -10.740 1.00 83.50 199 SER A C 1
ATOM 1612 O O . SER A 1 199 ? 22.554 3.132 -9.820 1.00 83.50 199 SER A O 1
ATOM 1614 N N . VAL A 1 200 ? 24.288 2.921 -11.235 1.00 73.00 200 VAL A N 1
ATOM 1615 C CA . VAL A 1 200 ? 24.685 1.576 -10.786 1.00 73.00 200 VAL A CA 1
ATOM 1616 C C . VAL A 1 200 ? 24.985 1.547 -9.283 1.00 73.00 200 VAL A C 1
ATOM 1618 O O . VAL A 1 200 ? 24.677 0.567 -8.616 1.00 73.00 200 VAL A O 1
ATOM 1621 N N . ARG A 1 201 ? 25.510 2.637 -8.703 1.00 72.31 201 ARG A N 1
ATOM 1622 C CA . ARG A 1 201 ? 25.815 2.697 -7.261 1.00 72.31 201 ARG A CA 1
ATOM 1623 C C . ARG A 1 201 ? 24.564 2.681 -6.381 1.00 72.31 201 ARG A C 1
ATOM 1625 O O . ARG A 1 201 ? 24.565 2.013 -5.355 1.00 72.31 201 ARG A O 1
ATOM 1632 N N . ARG A 1 202 ? 23.509 3.411 -6.762 1.00 69.50 202 ARG A N 1
ATOM 1633 C CA . ARG A 1 202 ? 22.279 3.545 -5.952 1.00 69.50 202 ARG A CA 1
ATOM 1634 C C . ARG A 1 202 ? 21.160 2.594 -6.377 1.00 69.50 202 ARG A C 1
ATOM 1636 O O . ARG A 1 202 ? 20.303 2.271 -5.568 1.00 69.50 202 ARG A O 1
ATOM 1643 N N . GLY A 1 203 ? 21.176 2.122 -7.621 1.00 85.56 203 GLY A N 1
ATOM 1644 C CA . GLY A 1 203 ? 20.101 1.332 -8.217 1.00 85.56 203 GLY A CA 1
ATOM 1645 C C . GLY A 1 203 ? 20.505 -0.052 -8.707 1.00 85.56 203 GLY A C 1
ATOM 1646 O O . GLY A 1 203 ? 19.738 -0.650 -9.453 1.00 85.56 203 GLY A O 1
ATOM 1647 N N . LYS A 1 204 ? 21.661 -0.589 -8.284 1.00 90.69 204 LYS A N 1
ATOM 1648 C CA . LYS A 1 204 ? 22.100 -1.956 -8.630 1.00 90.69 204 LYS A CA 1
ATOM 1649 C C . LYS A 1 204 ? 20.989 -2.993 -8.454 1.00 90.69 204 LYS A C 1
ATOM 1651 O O . LYS A 1 204 ? 20.799 -3.836 -9.321 1.00 90.69 204 LYS A O 1
ATOM 1656 N N . LYS A 1 205 ? 20.260 -2.929 -7.334 1.00 92.12 205 LYS A N 1
ATOM 1657 C CA . LYS A 1 205 ? 19.173 -3.871 -7.036 1.00 92.12 205 LYS A CA 1
ATOM 1658 C C . LYS A 1 205 ? 17.983 -3.713 -7.990 1.00 92.12 205 LYS A C 1
ATOM 1660 O O . LYS A 1 205 ? 17.436 -4.721 -8.405 1.00 92.12 205 LYS A O 1
ATOM 1665 N N . ILE A 1 206 ? 17.639 -2.483 -8.379 1.00 93.50 206 ILE A N 1
ATOM 1666 C CA . ILE A 1 206 ? 16.572 -2.207 -9.356 1.00 93.50 206 ILE A CA 1
ATOM 1667 C C . ILE A 1 206 ? 16.965 -2.743 -10.733 1.00 93.50 206 ILE A C 1
ATOM 1669 O O . ILE A 1 206 ? 16.190 -3.455 -11.352 1.00 93.50 206 ILE A O 1
ATOM 1673 N N . ILE A 1 207 ? 18.190 -2.471 -11.192 1.00 93.50 207 ILE A N 1
ATOM 1674 C CA . ILE A 1 207 ? 18.671 -3.004 -12.475 1.00 93.50 207 ILE A CA 1
ATOM 1675 C C . ILE A 1 207 ? 18.687 -4.533 -12.461 1.00 93.50 207 ILE A C 1
ATOM 1677 O O . ILE A 1 207 ? 18.240 -5.158 -13.415 1.00 93.50 207 ILE A O 1
ATOM 1681 N N . ARG A 1 208 ? 19.137 -5.147 -11.360 1.00 93.06 208 ARG A N 1
ATOM 1682 C CA . ARG A 1 208 ? 19.088 -6.603 -11.210 1.00 93.06 208 ARG A CA 1
ATOM 1683 C C . ARG A 1 208 ? 17.656 -7.137 -11.251 1.00 93.06 208 ARG A C 1
ATOM 1685 O O . ARG A 1 208 ? 17.429 -8.122 -11.934 1.00 93.06 208 ARG A O 1
ATOM 1692 N N . TYR A 1 209 ? 16.722 -6.493 -10.553 1.00 93.38 209 TYR A N 1
ATOM 1693 C CA . TYR A 1 209 ? 15.302 -6.841 -10.600 1.00 93.38 209 TYR A CA 1
ATOM 1694 C C . TYR A 1 209 ? 14.774 -6.837 -12.039 1.00 93.38 209 TYR A C 1
ATOM 1696 O O . TYR A 1 209 ? 14.225 -7.839 -12.477 1.00 93.38 209 TYR A O 1
ATOM 1704 N N . ILE A 1 210 ? 15.038 -5.766 -12.796 1.00 94.00 210 ILE A N 1
ATOM 1705 C CA . ILE A 1 210 ? 14.615 -5.635 -14.199 1.00 94.00 210 ILE A CA 1
ATOM 1706 C C . ILE A 1 210 ? 15.182 -6.770 -15.060 1.00 94.00 210 ILE A C 1
ATOM 1708 O O . ILE A 1 210 ? 14.442 -7.410 -15.797 1.00 94.00 210 ILE A O 1
ATOM 1712 N N . LEU A 1 211 ? 16.488 -7.037 -14.961 1.00 92.56 211 LEU A N 1
ATOM 1713 C CA . LEU A 1 211 ? 17.137 -8.089 -15.749 1.00 92.56 211 LEU A CA 1
ATOM 1714 C C . LEU A 1 211 ? 16.625 -9.488 -15.384 1.00 92.56 211 LEU A C 1
ATOM 1716 O O . LEU A 1 211 ? 16.422 -10.308 -16.272 1.00 92.56 211 LEU A O 1
ATOM 1720 N N . CYS A 1 212 ? 16.398 -9.760 -14.096 1.00 92.44 212 CYS A N 1
ATOM 1721 C CA . CYS A 1 212 ? 15.814 -11.023 -13.650 1.00 92.44 212 CYS A CA 1
ATOM 1722 C C . CYS A 1 212 ? 14.375 -11.191 -14.157 1.00 92.44 212 CYS A C 1
ATOM 1724 O O . CYS A 1 212 ? 14.027 -12.284 -14.587 1.00 92.44 212 CYS A O 1
ATOM 1726 N N . GLU A 1 213 ? 13.563 -10.130 -14.155 1.00 91.56 213 GLU A N 1
ATOM 1727 C CA . GLU A 1 213 ? 12.190 -10.185 -14.670 1.00 91.56 213 GLU A CA 1
ATOM 1728 C C . GLU A 1 213 ? 12.158 -10.443 -16.183 1.00 91.56 213 GLU A C 1
ATOM 1730 O O . GLU A 1 213 ? 11.381 -11.270 -16.658 1.00 91.56 213 GLU A O 1
ATOM 1735 N N . LEU A 1 214 ? 13.056 -9.800 -16.935 1.00 91.56 214 LEU A N 1
ATOM 1736 C CA . LEU A 1 214 ? 13.225 -10.039 -18.370 1.00 91.56 214 LEU A CA 1
ATOM 1737 C C . LEU A 1 214 ? 13.651 -11.480 -18.673 1.00 91.56 214 LEU A C 1
ATOM 1739 O O . LEU A 1 214 ? 13.085 -12.117 -19.559 1.00 91.56 214 LEU A O 1
ATOM 1743 N N . GLU A 1 215 ? 14.621 -12.007 -17.924 1.00 92.19 215 GLU A N 1
ATOM 1744 C CA . GLU A 1 215 ? 15.078 -13.390 -18.083 1.00 92.19 215 GLU A CA 1
ATOM 1745 C C . GLU A 1 215 ? 13.971 -14.388 -17.732 1.00 92.19 215 GLU A C 1
ATOM 1747 O O . GLU A 1 215 ? 13.741 -15.350 -18.468 1.00 92.19 215 GLU A O 1
ATOM 1752 N N . ARG A 1 216 ? 13.227 -14.128 -16.650 1.00 89.50 216 ARG A N 1
ATOM 1753 C CA . ARG A 1 216 ? 12.066 -14.931 -16.260 1.00 89.50 216 ARG A CA 1
ATOM 1754 C C . ARG A 1 216 ? 11.023 -14.962 -17.372 1.00 89.50 216 ARG A C 1
ATOM 1756 O O . ARG A 1 216 ? 10.493 -16.029 -17.673 1.00 89.50 216 ARG A O 1
ATOM 1763 N N . GLN A 1 217 ? 10.756 -13.821 -18.007 1.00 87.69 217 GLN A N 1
ATOM 1764 C CA . GLN A 1 217 ? 9.811 -13.732 -19.118 1.00 87.69 217 GLN A CA 1
ATOM 1765 C C . GLN A 1 217 ? 10.302 -14.486 -20.367 1.00 87.69 217 GLN A C 1
ATOM 1767 O O . GLN A 1 217 ? 9.499 -15.135 -21.036 1.00 87.69 217 GLN A O 1
ATOM 1772 N N . ASN A 1 218 ? 11.593 -14.394 -20.696 1.00 88.69 218 ASN A N 1
ATOM 1773 C CA . ASN A 1 218 ? 12.145 -14.954 -21.931 1.00 88.69 218 ASN A CA 1
ATOM 1774 C C . ASN A 1 218 ? 12.431 -16.461 -21.846 1.00 88.69 218 ASN A C 1
ATOM 1776 O O . ASN A 1 218 ? 12.141 -17.202 -22.784 1.00 88.69 218 ASN A O 1
ATOM 1780 N N . SER A 1 219 ? 12.997 -16.911 -20.728 1.00 85.62 219 SER A N 1
ATOM 1781 C CA . SER A 1 219 ? 13.542 -18.265 -20.577 1.00 85.62 219 SER A CA 1
ATOM 1782 C C . SER A 1 219 ? 12.746 -19.126 -19.592 1.00 85.62 219 SER A C 1
ATOM 1784 O O . SER A 1 219 ? 13.005 -20.321 -19.473 1.00 85.62 219 SER A O 1
ATOM 1786 N N . GLY A 1 220 ? 11.807 -18.538 -18.838 1.00 79.00 220 GLY A N 1
ATOM 1787 C CA . GLY A 1 220 ? 11.082 -19.220 -17.756 1.00 79.00 220 GLY A CA 1
ATOM 1788 C C . GLY A 1 220 ? 11.948 -19.544 -16.532 1.00 79.00 220 GLY A C 1
ATOM 1789 O O . GLY A 1 220 ? 11.474 -20.177 -15.592 1.00 79.00 220 GLY A O 1
ATOM 1790 N N . HIS A 1 221 ? 13.217 -19.127 -16.532 1.00 78.62 221 HIS A N 1
ATOM 1791 C CA . HIS A 1 221 ? 14.146 -19.342 -15.432 1.00 78.62 221 HIS A CA 1
ATOM 1792 C C . HIS A 1 221 ? 13.869 -18.352 -14.301 1.00 78.62 221 HIS A C 1
ATOM 1794 O O . HIS A 1 221 ? 13.958 -17.138 -14.485 1.00 78.62 221 HIS A O 1
ATOM 1800 N N . ASP A 1 222 ? 13.580 -18.874 -13.111 1.00 74.56 222 ASP A N 1
ATOM 1801 C CA . ASP A 1 222 ? 13.347 -18.050 -11.929 1.00 74.56 222 ASP A CA 1
ATOM 1802 C C . ASP A 1 222 ? 14.676 -17.679 -11.257 1.00 74.56 222 ASP A C 1
ATOM 1804 O O . ASP A 1 222 ? 15.274 -18.450 -10.499 1.00 74.56 222 ASP A O 1
ATOM 1808 N N . LEU A 1 223 ? 15.186 -16.494 -11.594 1.00 78.31 223 LEU A N 1
ATOM 1809 C CA . LEU A 1 223 ? 16.375 -15.928 -10.970 1.00 78.31 223 LEU A CA 1
ATOM 1810 C C . LEU A 1 223 ? 15.970 -15.022 -9.807 1.00 78.31 223 LEU A C 1
ATOM 1812 O O . LEU A 1 223 ? 15.435 -13.932 -10.004 1.00 78.31 223 LEU A O 1
ATOM 1816 N N . SER A 1 224 ? 16.342 -15.407 -8.584 1.00 77.19 224 SER A N 1
ATOM 1817 C CA . SER A 1 224 ? 16.187 -14.521 -7.428 1.00 77.19 224 SER A CA 1
ATOM 1818 C C . SER A 1 224 ? 17.071 -13.276 -7.573 1.00 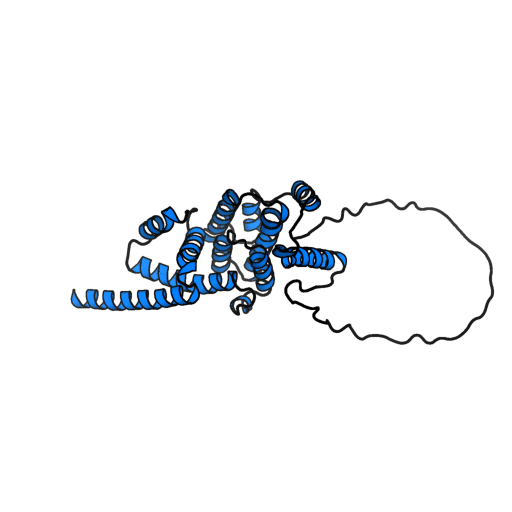77.19 224 SER A C 1
ATOM 1820 O O . SER A 1 224 ? 18.309 -13.336 -7.529 1.00 77.19 224 SER A O 1
ATOM 1822 N N . TRP A 1 225 ? 16.437 -12.110 -7.705 1.00 81.44 225 TRP A N 1
ATOM 1823 C CA . TRP A 1 225 ? 17.123 -10.816 -7.709 1.00 81.44 225 TRP A CA 1
ATOM 1824 C C . TRP A 1 225 ? 17.571 -10.389 -6.300 1.00 81.44 225 TRP A C 1
ATOM 1826 O O . TRP A 1 225 ? 18.519 -9.605 -6.159 1.00 81.44 225 TRP A O 1
ATOM 1836 N N . SER A 1 226 ? 16.914 -10.900 -5.252 1.00 75.19 226 SER A N 1
ATOM 1837 C CA . SER A 1 226 ? 17.121 -10.485 -3.860 1.00 75.19 226 SER A CA 1
ATOM 1838 C C . SER A 1 226 ? 18.274 -11.202 -3.163 1.00 75.19 226 SER A C 1
ATOM 1840 O O . SER A 1 226 ? 18.899 -10.614 -2.280 1.00 75.19 226 SER A O 1
ATOM 1842 N N . THR A 1 227 ? 18.615 -12.425 -3.573 1.00 67.81 227 THR A N 1
ATOM 1843 C CA . THR A 1 227 ? 19.725 -13.186 -2.980 1.00 67.81 227 THR A CA 1
ATOM 1844 C C . THR A 1 227 ? 21.043 -12.761 -3.627 1.00 67.81 227 THR A C 1
ATOM 1846 O O . THR A 1 227 ? 21.199 -12.837 -4.843 1.00 67.81 227 THR A O 1
ATOM 1849 N N . GLY A 1 228 ? 22.012 -12.247 -2.867 1.00 48.75 228 GLY A N 1
ATOM 1850 C CA . GLY A 1 228 ? 23.381 -12.105 -3.378 1.00 48.75 228 GLY A CA 1
ATOM 1851 C C . GLY A 1 228 ? 23.961 -13.497 -3.650 1.00 48.75 228 GLY A C 1
ATOM 1852 O O . GLY A 1 228 ? 23.950 -14.312 -2.741 1.00 48.75 228 GLY A O 1
ATOM 1853 N N . SER A 1 229 ? 24.455 -13.744 -4.867 1.00 34.00 229 SER A N 1
ATOM 1854 C CA . SER A 1 229 ? 24.912 -15.046 -5.402 1.00 34.00 229 SER A CA 1
ATOM 1855 C C . SER A 1 229 ? 23.814 -16.032 -5.834 1.00 34.00 229 SER A C 1
ATOM 1857 O O . SER A 1 229 ? 22.728 -16.046 -5.253 1.00 34.00 229 SER A O 1
ATOM 1859 N N . PRO A 1 230 ? 24.067 -16.815 -6.905 1.00 36.66 230 PRO A N 1
ATOM 1860 C CA . PRO A 1 230 ? 23.063 -17.677 -7.502 1.00 36.66 230 PRO A CA 1
ATOM 1861 C C . PRO A 1 230 ? 22.770 -18.817 -6.533 1.00 36.66 230 PRO A C 1
ATOM 1863 O O . PRO A 1 230 ? 23.674 -19.546 -6.125 1.00 36.66 230 PRO A O 1
ATOM 1866 N N . ALA A 1 231 ? 21.503 -18.976 -6.164 1.00 33.38 231 ALA A N 1
ATOM 1867 C CA . ALA A 1 231 ? 21.050 -20.260 -5.673 1.00 33.38 231 ALA A CA 1
ATOM 1868 C C . ALA A 1 231 ? 21.258 -21.252 -6.823 1.00 33.38 231 ALA A C 1
ATOM 1870 O O . ALA A 1 231 ? 20.615 -21.149 -7.868 1.00 33.38 231 ALA A O 1
ATOM 1871 N N . THR A 1 232 ? 22.218 -22.157 -6.664 1.00 38.69 232 THR A N 1
ATOM 1872 C CA . THR A 1 232 ? 22.353 -23.336 -7.510 1.00 38.69 232 THR A CA 1
ATOM 1873 C C . THR A 1 232 ? 21.059 -24.127 -7.374 1.00 38.69 232 THR A C 1
ATOM 1875 O O . THR A 1 232 ? 20.869 -24.843 -6.393 1.00 38.69 232 THR A O 1
ATOM 1878 N N . SER A 1 233 ? 20.148 -23.976 -8.331 1.00 33.94 233 SER A N 1
ATOM 1879 C CA . SER A 1 233 ? 19.071 -24.946 -8.498 1.00 33.94 233 SER A CA 1
ATOM 1880 C C . SER A 1 233 ? 19.699 -26.260 -8.974 1.00 33.94 233 SER A C 1
ATOM 1882 O O . SER A 1 233 ? 20.529 -26.230 -9.890 1.00 33.94 233 SER A O 1
ATOM 1884 N N . PRO A 1 234 ? 19.362 -27.412 -8.371 1.00 37.06 234 PRO A N 1
ATOM 1885 C CA . PRO A 1 234 ? 19.857 -28.694 -8.842 1.00 37.06 234 PRO A CA 1
ATOM 1886 C C . PRO A 1 234 ? 19.249 -28.967 -10.220 1.00 37.06 234 PRO A C 1
ATOM 1888 O O . PRO A 1 234 ? 18.030 -28.960 -10.389 1.00 37.06 234 PRO A O 1
ATOM 1891 N N . ALA A 1 235 ? 20.105 -29.180 -11.219 1.00 36.22 235 ALA A N 1
ATOM 1892 C CA . ALA A 1 235 ? 19.677 -29.601 -12.546 1.00 36.22 235 ALA A CA 1
ATOM 1893 C C . ALA A 1 235 ? 18.850 -30.900 -12.453 1.00 36.22 235 ALA A C 1
ATOM 1895 O O . ALA A 1 235 ? 19.202 -31.780 -11.658 1.00 36.22 235 ALA A O 1
ATOM 1896 N N . PRO A 1 236 ? 17.797 -31.082 -13.270 1.00 37.09 236 PRO A N 1
ATOM 1897 C CA . PRO A 1 236 ? 17.145 -32.375 -13.374 1.00 37.09 236 PRO A CA 1
ATOM 1898 C C . PRO A 1 236 ? 18.122 -33.372 -14.013 1.00 37.09 236 PRO A C 1
ATOM 1900 O O . PRO A 1 236 ? 18.422 -33.328 -15.204 1.00 37.09 236 PRO A O 1
ATOM 1903 N N . MET A 1 237 ? 18.641 -34.278 -13.185 1.00 43.34 237 MET A N 1
ATOM 1904 C CA . MET A 1 237 ? 19.294 -35.509 -13.614 1.00 43.34 237 MET A CA 1
ATOM 1905 C C . MET A 1 237 ? 18.288 -36.349 -14.398 1.00 43.34 237 MET A C 1
ATOM 1907 O O . MET A 1 237 ? 17.379 -36.920 -13.802 1.00 43.34 237 MET A O 1
ATOM 1911 N N . SER A 1 238 ? 18.453 -36.446 -15.717 1.00 37.25 238 SER A N 1
ATOM 1912 C CA . SER A 1 238 ? 17.954 -37.560 -16.533 1.00 37.25 238 SER A CA 1
ATOM 1913 C C . SER A 1 238 ? 18.636 -37.547 -17.901 1.00 37.25 238 SER A C 1
ATOM 1915 O O . SER A 1 238 ? 18.215 -36.850 -18.817 1.00 37.25 238 SER A O 1
ATOM 1917 N N . GLY A 1 239 ? 19.702 -38.337 -18.039 1.00 36.66 239 GLY A N 1
ATOM 1918 C CA . GLY A 1 239 ? 20.041 -38.941 -19.328 1.00 36.66 239 GLY A CA 1
ATOM 1919 C C . GLY A 1 239 ? 19.254 -40.245 -19.504 1.00 36.66 239 GLY A C 1
ATOM 1920 O O . GLY A 1 239 ? 18.862 -40.866 -18.514 1.00 36.66 239 GLY A O 1
ATOM 1921 N N . PRO A 1 240 ? 19.124 -40.733 -20.745 1.00 39.81 240 PRO A N 1
ATOM 1922 C CA . PRO A 1 240 ? 19.840 -41.970 -21.019 1.00 39.81 240 PRO A CA 1
ATOM 1923 C C . PRO A 1 240 ? 20.727 -41.903 -22.267 1.00 39.81 240 PRO A C 1
ATOM 1925 O O . PRO A 1 240 ? 20.525 -41.132 -23.199 1.00 39.81 240 PRO A O 1
ATOM 1928 N N . LYS A 1 241 ? 21.754 -42.751 -22.198 1.00 37.03 241 LYS A N 1
ATOM 1929 C CA . LYS A 1 241 ? 22.878 -42.963 -23.111 1.00 37.03 241 LYS A CA 1
ATOM 1930 C C . LYS A 1 241 ? 22.460 -43.166 -24.575 1.00 37.03 241 LYS A C 1
ATOM 1932 O O . LYS A 1 241 ? 21.650 -44.038 -24.871 1.00 37.03 241 LYS A O 1
ATOM 1937 N N . LEU A 1 242 ? 23.145 -42.469 -25.481 1.00 33.38 242 LEU A N 1
ATOM 1938 C CA . LEU A 1 242 ? 23.350 -42.907 -26.866 1.00 33.38 242 LEU A CA 1
ATOM 1939 C C . LEU A 1 242 ? 24.382 -44.049 -26.899 1.00 33.38 242 LEU A C 1
ATOM 1941 O O . LEU A 1 242 ? 25.409 -43.937 -26.223 1.00 33.38 242 LEU A O 1
ATOM 1945 N N . PRO A 1 243 ? 24.189 -45.101 -27.709 1.00 36.75 243 PRO A N 1
ATOM 1946 C CA . PRO A 1 243 ? 25.286 -45.936 -28.167 1.00 36.75 243 PRO A CA 1
ATOM 1947 C C . PRO A 1 243 ? 25.795 -45.451 -29.533 1.00 36.75 243 PRO A C 1
ATOM 1949 O O . PRO A 1 243 ? 25.027 -45.214 -30.464 1.00 36.75 243 PRO A O 1
ATOM 1952 N N . SER A 1 244 ? 27.115 -45.328 -29.645 1.00 31.25 244 SER A N 1
ATOM 1953 C CA . SER A 1 244 ? 27.833 -45.093 -30.898 1.00 31.25 244 SER A CA 1
ATOM 1954 C C . SER A 1 244 ? 28.075 -46.413 -31.632 1.00 31.25 244 SER A C 1
ATOM 1956 O O . SER A 1 244 ? 28.647 -47.309 -31.019 1.00 31.25 244 SER A O 1
ATOM 1958 N N . THR A 1 245 ? 27.787 -46.492 -32.938 1.00 31.64 245 THR A N 1
ATOM 1959 C CA . THR A 1 245 ? 28.552 -47.324 -33.896 1.00 31.64 245 THR A CA 1
ATOM 1960 C C . THR A 1 245 ? 28.321 -46.931 -35.369 1.00 31.64 245 THR A C 1
ATOM 1962 O O . THR A 1 245 ? 27.221 -47.019 -35.897 1.00 31.64 245 THR A O 1
ATOM 1965 N N . ASN A 1 246 ? 29.427 -46.525 -36.004 1.00 32.03 246 ASN A N 1
ATOM 1966 C CA . ASN A 1 246 ? 29.914 -46.722 -37.383 1.00 32.03 246 ASN A CA 1
ATOM 1967 C C . ASN A 1 246 ? 29.000 -46.710 -38.635 1.00 32.03 246 ASN A C 1
ATOM 1969 O O . ASN A 1 246 ? 28.295 -47.663 -38.938 1.00 32.03 246 ASN A O 1
ATOM 1973 N N . VAL A 1 247 ? 29.243 -45.674 -39.454 1.00 33.62 247 VAL A N 1
ATOM 1974 C CA . VAL A 1 247 ? 29.600 -45.646 -40.897 1.00 33.62 247 VAL A CA 1
ATOM 1975 C C . VAL A 1 247 ? 29.141 -46.804 -41.802 1.00 33.62 247 VAL A C 1
ATOM 1977 O O . VAL A 1 247 ? 29.678 -47.906 -41.719 1.00 33.62 247 VAL A O 1
ATOM 1980 N N . ARG A 1 248 ? 28.356 -46.457 -42.838 1.00 30.53 248 ARG A N 1
ATOM 1981 C CA . ARG A 1 248 ? 28.566 -46.856 -44.250 1.00 30.53 248 ARG A CA 1
ATOM 1982 C C . ARG A 1 248 ? 27.868 -45.873 -45.208 1.00 30.53 248 ARG A C 1
ATOM 1984 O O . ARG A 1 248 ? 26.758 -45.428 -44.940 1.00 30.53 248 ARG A O 1
ATOM 1991 N N . LYS A 1 249 ? 28.582 -45.510 -46.282 1.00 33.38 249 LYS A N 1
ATOM 1992 C CA . LYS A 1 249 ? 28.132 -44.736 -47.455 1.00 33.38 249 LYS A CA 1
ATOM 1993 C C . LYS A 1 249 ? 27.166 -45.572 -48.301 1.00 33.38 249 LYS A C 1
ATOM 1995 O O . LYS A 1 249 ? 27.378 -46.776 -48.379 1.00 33.38 249 LYS A O 1
ATOM 2000 N N . ASP A 1 250 ? 26.177 -44.925 -48.924 1.00 31.42 250 ASP A N 1
ATOM 2001 C CA . ASP A 1 250 ? 25.947 -44.897 -50.384 1.00 31.42 250 ASP A CA 1
ATOM 2002 C C . ASP A 1 250 ? 24.679 -44.064 -50.717 1.00 31.42 250 ASP A C 1
ATOM 2004 O O . ASP A 1 250 ? 23.668 -44.141 -50.022 1.00 31.42 250 ASP A O 1
ATOM 2008 N N . SER A 1 251 ? 24.764 -43.224 -51.756 1.00 34.62 251 SER A N 1
ATOM 2009 C CA . SER A 1 251 ? 23.683 -42.408 -52.376 1.00 34.62 251 SER A CA 1
ATOM 2010 C C . SER A 1 251 ? 23.308 -43.025 -53.756 1.00 34.62 251 SER A C 1
ATOM 2012 O O . SER A 1 251 ? 23.977 -44.001 -54.104 1.00 34.62 251 SER A O 1
ATOM 2014 N N . PRO A 1 252 ? 22.406 -42.488 -54.637 1.00 47.75 252 PRO A N 1
ATOM 2015 C CA . PRO A 1 252 ? 21.585 -41.251 -54.599 1.00 47.75 252 PRO A CA 1
ATOM 2016 C C . PRO A 1 252 ? 20.138 -41.341 -55.214 1.00 47.75 252 PRO A C 1
ATOM 2018 O O . PRO A 1 252 ? 19.692 -42.403 -55.637 1.00 47.75 252 PRO A O 1
ATOM 2021 N N . SER A 1 253 ? 19.491 -40.161 -55.381 1.00 32.50 253 SER A N 1
ATOM 2022 C CA . SER A 1 253 ? 18.337 -39.785 -56.265 1.00 32.50 253 SER A CA 1
ATOM 2023 C C . SER A 1 253 ? 16.911 -40.051 -55.716 1.00 32.50 253 SER A C 1
ATOM 2025 O O . SER A 1 253 ? 16.689 -41.109 -55.150 1.00 32.50 253 SER A O 1
ATOM 2027 N N . SER A 1 254 ? 15.870 -39.195 -55.772 1.00 33.28 254 SER A N 1
ATOM 2028 C CA . SER A 1 254 ? 15.484 -37.972 -56.527 1.00 33.28 254 SER A CA 1
ATOM 2029 C C . SER A 1 254 ? 14.325 -37.207 -55.794 1.00 33.28 254 SER A C 1
ATOM 2031 O O . SER A 1 254 ? 13.789 -37.758 -54.834 1.00 33.28 254 SER A O 1
ATOM 2033 N N . PRO A 1 255 ? 13.925 -35.969 -56.198 1.00 46.06 255 PRO A N 1
ATOM 2034 C CA . PRO A 1 255 ? 13.086 -35.010 -55.427 1.00 46.06 255 PRO A CA 1
ATOM 2035 C C . PRO A 1 255 ? 11.582 -35.030 -55.822 1.00 46.06 255 PRO A C 1
ATOM 2037 O O . PRO A 1 255 ? 11.262 -35.717 -56.796 1.00 46.06 255 PRO A O 1
ATOM 2040 N N . PRO A 1 256 ? 10.634 -34.341 -55.118 1.00 42.84 256 PRO A N 1
ATOM 2041 C CA . PRO A 1 256 ? 10.246 -32.915 -55.363 1.00 42.84 256 PRO A CA 1
ATOM 2042 C C . PRO A 1 256 ? 9.536 -32.232 -54.134 1.00 42.84 256 PRO A C 1
ATOM 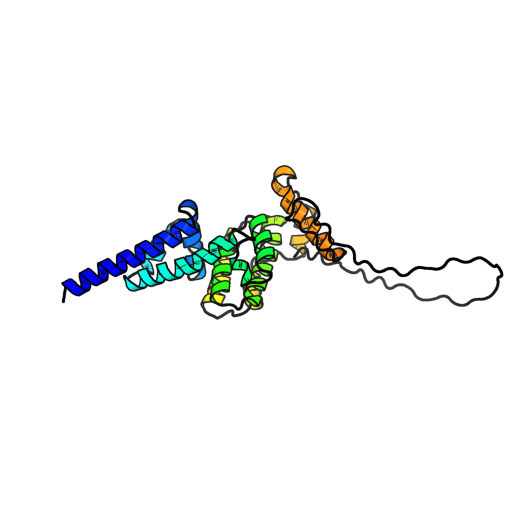2044 O O . PRO A 1 256 ? 9.628 -32.768 -53.033 1.00 42.84 256 PRO A O 1
ATOM 2047 N N . PRO A 1 257 ? 8.723 -31.150 -54.259 1.00 42.03 257 PRO A N 1
ATOM 2048 C CA . PRO A 1 257 ? 8.935 -29.834 -54.870 1.00 42.03 257 PRO A CA 1
ATOM 2049 C C . PRO A 1 257 ? 8.809 -28.646 -53.873 1.00 42.03 257 PRO A C 1
ATOM 2051 O O . PRO A 1 257 ? 8.394 -28.766 -52.725 1.00 42.03 257 PRO A O 1
ATOM 2054 N N . SER A 1 258 ? 9.159 -27.475 -54.406 1.00 33.41 258 SER A N 1
ATOM 2055 C CA . SER A 1 258 ? 8.998 -26.101 -53.908 1.00 33.41 258 SER A CA 1
ATOM 2056 C C . SER A 1 258 ? 7.561 -25.689 -53.532 1.00 33.41 258 SER A C 1
ATOM 2058 O O . SER A 1 258 ? 6.626 -26.002 -54.267 1.00 33.41 258 SER A O 1
ATOM 2060 N N . GLY A 1 259 ? 7.433 -24.857 -52.485 1.00 31.09 259 GLY A N 1
ATOM 2061 C CA . GLY A 1 259 ? 6.414 -23.800 -52.426 1.00 31.09 259 GLY A CA 1
ATOM 2062 C C . GLY A 1 259 ? 5.653 -23.656 -51.104 1.00 31.09 259 GLY A C 1
ATOM 2063 O O . GLY A 1 259 ? 4.618 -24.285 -50.940 1.00 31.09 259 GLY A O 1
ATOM 2064 N N . ALA A 1 260 ? 6.108 -22.764 -50.215 1.00 30.66 260 ALA A N 1
ATOM 2065 C CA . ALA A 1 260 ? 5.243 -21.946 -49.349 1.00 30.66 260 ALA A CA 1
ATOM 2066 C C . ALA A 1 260 ? 6.073 -20.867 -48.627 1.00 30.66 260 ALA A C 1
ATOM 2068 O O . ALA A 1 260 ? 7.000 -21.173 -47.877 1.00 30.66 260 ALA A O 1
ATOM 2069 N N . SER A 1 261 ? 5.736 -19.604 -48.883 1.00 33.69 261 SER A N 1
ATOM 2070 C CA . SER A 1 261 ? 6.240 -18.408 -48.203 1.00 33.69 261 SER A CA 1
ATOM 2071 C C . SER A 1 261 ? 6.013 -18.465 -46.685 1.00 33.69 261 SER A C 1
ATOM 2073 O O . SER A 1 261 ? 4.956 -18.938 -46.265 1.00 33.69 261 SER A O 1
ATOM 2075 N N . PRO A 1 262 ? 6.917 -17.932 -45.842 1.00 35.53 262 PRO A N 1
ATOM 2076 C CA . PRO A 1 262 ? 6.600 -17.690 -44.446 1.00 35.53 262 PRO A CA 1
ATOM 2077 C C . PRO A 1 262 ? 5.923 -16.321 -44.324 1.00 35.53 262 PRO A C 1
ATOM 2079 O O . PRO A 1 262 ? 6.540 -15.282 -44.556 1.00 35.53 262 PRO A O 1
ATOM 2082 N N . ASP A 1 263 ? 4.642 -16.340 -43.967 1.00 30.28 263 ASP A N 1
ATOM 2083 C CA . ASP A 1 263 ? 3.915 -15.159 -43.520 1.00 30.28 263 ASP A CA 1
ATOM 2084 C C . ASP A 1 263 ? 4.532 -14.703 -42.188 1.00 30.28 263 ASP A C 1
ATOM 2086 O O . ASP A 1 263 ? 4.489 -15.404 -41.171 1.00 30.28 263 ASP A O 1
ATOM 2090 N N . GLY A 1 264 ? 5.200 -13.553 -42.226 1.00 30.77 264 GLY A N 1
ATOM 2091 C CA . GLY A 1 264 ? 5.826 -12.922 -41.076 1.00 30.77 264 GLY A CA 1
ATOM 2092 C C . GLY A 1 264 ? 4.765 -12.313 -40.173 1.00 30.77 264 GLY A C 1
ATOM 2093 O O . GLY A 1 264 ? 4.473 -11.128 -40.262 1.00 30.77 264 GLY A O 1
ATOM 2094 N N . HIS A 1 265 ? 4.199 -13.109 -39.269 1.00 30.50 265 HIS A N 1
ATOM 2095 C CA . HIS A 1 265 ? 3.627 -12.551 -38.050 1.00 30.50 265 HIS A CA 1
ATOM 2096 C C . HIS A 1 265 ? 4.780 -12.174 -37.125 1.00 30.50 265 HIS A C 1
ATOM 2098 O O . HIS A 1 265 ? 5.306 -13.007 -36.381 1.00 30.50 265 HIS A O 1
ATOM 2104 N N . GLU A 1 266 ? 5.184 -10.904 -37.204 1.00 30.98 266 GLU A N 1
ATOM 2105 C CA . GLU A 1 266 ? 5.896 -10.225 -36.130 1.00 30.98 266 GLU A CA 1
ATOM 2106 C C . GLU A 1 266 ? 5.146 -10.507 -34.831 1.00 30.98 266 GLU A C 1
ATOM 2108 O O . GLU A 1 266 ? 4.068 -9.979 -34.556 1.00 30.98 266 GLU A O 1
ATOM 2113 N N . ARG A 1 267 ? 5.712 -11.403 -34.022 1.00 29.98 267 ARG A N 1
ATOM 2114 C CA . ARG A 1 267 ? 5.332 -11.530 -32.627 1.00 29.98 267 ARG A CA 1
ATOM 2115 C C . ARG A 1 267 ? 5.732 -10.212 -31.990 1.00 29.98 267 ARG A C 1
ATOM 2117 O O . ARG A 1 267 ? 6.898 -10.014 -31.660 1.00 29.98 267 ARG A O 1
ATOM 2124 N N . THR A 1 268 ? 4.776 -9.302 -31.848 1.00 28.70 268 THR A N 1
ATOM 2125 C CA . THR A 1 268 ? 4.905 -8.157 -30.957 1.00 28.70 268 THR A CA 1
ATOM 2126 C C . THR A 1 268 ? 5.078 -8.729 -29.556 1.00 28.70 268 THR A C 1
ATOM 2128 O O . THR A 1 268 ? 4.114 -9.034 -28.855 1.00 28.70 268 THR A O 1
ATOM 2131 N N . THR A 1 269 ? 6.328 -8.973 -29.172 1.00 31.88 269 THR A N 1
ATOM 2132 C CA . THR A 1 269 ? 6.702 -9.347 -27.816 1.00 31.88 269 THR A CA 1
ATOM 2133 C C . THR A 1 269 ? 6.379 -8.141 -26.952 1.00 31.88 269 THR A C 1
ATOM 2135 O O . THR A 1 269 ? 7.179 -7.219 -26.816 1.00 31.88 269 THR A O 1
ATOM 2138 N N . THR A 1 270 ? 5.161 -8.103 -26.412 1.00 36.34 270 THR A N 1
ATOM 2139 C CA . THR A 1 270 ? 4.803 -7.175 -25.349 1.00 36.34 270 THR A CA 1
ATOM 2140 C C . THR A 1 270 ? 5.830 -7.377 -24.239 1.00 36.34 270 THR A C 1
ATOM 2142 O O . THR A 1 270 ? 5.877 -8.438 -23.611 1.00 36.34 270 THR A O 1
ATOM 2145 N N . LEU A 1 271 ? 6.685 -6.375 -24.030 1.00 36.34 271 LEU A N 1
ATOM 2146 C CA . LEU A 1 271 ? 7.528 -6.248 -22.847 1.00 36.34 271 LEU A CA 1
ATOM 2147 C C . LEU A 1 271 ? 6.596 -6.170 -21.632 1.00 36.34 271 LEU A C 1
ATOM 2149 O O . LEU A 1 271 ? 6.180 -5.095 -21.214 1.00 36.34 271 LEU A O 1
ATOM 2153 N N . ARG A 1 272 ? 6.215 -7.333 -21.100 1.00 45.19 272 ARG A N 1
ATOM 2154 C CA . ARG A 1 272 ? 5.519 -7.475 -19.825 1.00 45.19 272 ARG A CA 1
ATOM 2155 C C . ARG A 1 272 ? 6.584 -7.498 -18.743 1.00 45.19 272 ARG A C 1
ATOM 2157 O O . ARG A 1 272 ? 6.752 -8.492 -18.047 1.00 45.19 272 ARG A O 1
ATOM 2164 N N . ILE A 1 273 ? 7.308 -6.388 -18.609 1.00 48.72 273 ILE A N 1
ATOM 2165 C CA . ILE A 1 273 ? 7.968 -6.113 -17.339 1.00 48.72 273 ILE A CA 1
ATOM 2166 C C . ILE A 1 273 ? 6.853 -5.618 -16.420 1.00 48.72 273 ILE A C 1
ATOM 2168 O O . ILE A 1 273 ? 6.601 -4.418 -16.316 1.00 48.72 273 ILE A O 1
ATOM 2172 N N . VAL A 1 274 ? 6.187 -6.601 -15.810 1.00 51.56 274 VAL A N 1
ATOM 2173 C CA . VAL A 1 274 ? 5.028 -6.497 -14.909 1.00 51.56 274 VAL A CA 1
ATOM 2174 C C . VAL A 1 274 ? 3.697 -6.053 -15.532 1.00 51.56 274 VAL A C 1
ATOM 2176 O O . VAL A 1 274 ? 3.649 -5.146 -16.395 1.00 51.56 274 VAL A O 1
#

Sequence (274 aa):
MTKTFIKKGKGDLEHVLKRWQRVTGQIGVRRLPEFLRHYFNSLHPFVRQERLFRRIREEVSSPQSAMDLVRDLERAAACYRALGDADDEFWLDFPGAAEQVRALVLFGVSQYKPLALAAFRTLTSDEVVKVLKDCVTLSFRFNVISRLGTHELEKCFNEAALGLQHGTVTKASGVRALLQPVYVDDDQFRADFEVFRQSVRRGKKIIRYILCELERQNSGHDLSWSTGSPATSPAPMSGPKLPSTNVRKDSPSSPPPSGASPDGHERTTTLRIV

pLDDT: mean 82.01, std 23.17, range [28.7, 98.69]

Radius of gyration: 27.01 Å; chains: 1; bounding box: 53×65×99 Å

Secondary structure (DSSP, 8-state):
-HHHHHHHHHHHHHHHHHHHHHHHHHH-GGGHHHHHHHHHTTTSS---HHHHHHHHHHH--SHHHHHHHHHHHHHHHHHHHHTT-TT-GGGGGSTTHHHHHHHHHHHT--TTHHHHHHHHHHS-HHHHHHHHHHHHHHHIIIIIIS---THHHHHHHHHHHHHHHTTS--SHHHHHHHHGGGPPPHHHHHHHHHH----HHHHHHHHHHHHHHHHHHHH-----SSSSS---PPP-----PPPP------------------------------

Foldseek 3Di:
DVVVVVVVVVVLVVVLVVLVVLLCVLQPPVCVLVLQQLQCLLQDAHDDSVCRVVVVCVQQPDSVSSSVVSVLSSVLSLVLSCLLPLPDPVCVLQPQQSVLSVLCNLLVDDLLSSLLSLCVVQAHSVQSNLLSVLVSQLSCQQCVQVNDDCPVVSNLSSVLSNCSNVVVDRGNVVSSVSCVVSHDDLVNSVVSNVPDDDDCVSCVLVVLLLVQLVCCLPPVDRFDSPDDDGDPDDDPDDDDDDDDDDDDDDDDDDDDDDDDDDDDPPPPPRPPPD